Protein AF-A0A7V9D8K8-F1 (afdb_monomer_lite)

Secondary structure (DSSP, 8-state):
-EEEEE---HHHHHHHHHHHHHTTPEEEE--GGGHHHHHHHH--SEEEEETTTS-HHHHHHHTT--SSEEEEEE-TT-HHHHHHHHHTT-EEEEHHHHHHHHHHHHHHHHHHHHHHHHHHHHHTTS------------------PPP--------S---------------------------------------------

Radius of gyration: 33.09 Å; chains: 1; bounding box: 90×86×76 Å

Structure (mmCIF, N/CA/C/O backbone):
data_AF-A0A7V9D8K8-F1
#
_entry.id   AF-A0A7V9D8K8-F1
#
loop_
_atom_site.group_PDB
_atom_site.id
_atom_site.type_symbol
_atom_site.label_atom_id
_atom_site.label_alt_id
_atom_site.label_comp_id
_atom_site.label_asym_id
_atom_site.label_entity_id
_atom_site.label_seq_id
_atom_site.pdbx_PDB_ins_code
_atom_site.Cartn_x
_atom_site.Cartn_y
_atom_site.Cartn_z
_atom_site.occupancy
_atom_site.B_iso_or_equiv
_atom_site.auth_seq_id
_atom_site.auth_comp_id
_atom_site.auth_asym_id
_atom_site.auth_atom_id
_atom_site.pdbx_PDB_model_num
ATOM 1 N N . MET A 1 1 ? -10.078 2.329 12.334 1.00 91.19 1 MET A N 1
ATOM 2 C CA . MET A 1 1 ? -9.534 1.279 11.453 1.00 91.19 1 MET A CA 1
ATOM 3 C C . MET A 1 1 ? -8.013 1.313 11.461 1.00 91.19 1 MET A C 1
ATOM 5 O O . MET A 1 1 ? -7.455 2.384 11.705 1.00 91.19 1 MET A O 1
ATOM 9 N N . LYS A 1 2 ? -7.336 0.182 11.235 1.00 93.69 2 LYS A N 1
ATOM 10 C CA . LYS A 1 2 ? -5.858 0.104 11.254 1.00 93.69 2 LYS A CA 1
ATOM 11 C C . LYS A 1 2 ? -5.273 -0.328 9.912 1.00 93.69 2 LYS A C 1
ATOM 13 O O . LYS A 1 2 ? -5.672 -1.346 9.348 1.00 93.69 2 LYS A O 1
ATOM 18 N N . LEU A 1 3 ? -4.266 0.417 9.464 1.00 94.31 3 LEU A N 1
ATOM 19 C CA . LEU A 1 3 ? -3.450 0.136 8.287 1.00 94.31 3 LEU A CA 1
ATOM 20 C C . LEU A 1 3 ? -2.036 -0.241 8.730 1.00 94.31 3 LEU A C 1
ATOM 22 O O . LEU A 1 3 ? -1.429 0.486 9.514 1.00 94.31 3 LEU A O 1
ATOM 26 N N . LEU A 1 4 ? -1.486 -1.320 8.180 1.00 93.88 4 LEU A N 1
ATOM 27 C CA . LEU A 1 4 ? -0.070 -1.653 8.313 1.00 93.88 4 LEU A CA 1
ATOM 28 C C . LEU A 1 4 ? 0.660 -1.376 6.996 1.00 93.88 4 LEU A C 1
ATOM 30 O O . LEU A 1 4 ? 0.264 -1.894 5.957 1.00 93.88 4 LEU A O 1
ATOM 34 N N . LEU A 1 5 ? 1.736 -0.594 7.042 1.00 93.94 5 LEU A N 1
ATOM 35 C CA . LEU A 1 5 ? 2.632 -0.354 5.911 1.00 93.94 5 LEU A CA 1
ATOM 36 C C . LEU A 1 5 ? 3.971 -1.060 6.129 1.00 93.94 5 LEU A C 1
ATOM 38 O O . LEU A 1 5 ? 4.617 -0.849 7.157 1.00 93.94 5 LEU A O 1
ATOM 42 N N . ALA A 1 6 ? 4.443 -1.786 5.119 1.00 91.50 6 ALA A N 1
ATOM 43 C CA . ALA A 1 6 ? 5.838 -2.193 5.015 1.00 91.50 6 ALA A CA 1
ATOM 44 C C . ALA A 1 6 ? 6.488 -1.642 3.750 1.00 91.50 6 ALA A C 1
ATOM 46 O O . ALA A 1 6 ? 6.314 -2.169 2.656 1.00 91.50 6 ALA A O 1
ATOM 47 N N . SER A 1 7 ? 7.227 -0.554 3.942 1.00 90.06 7 SER A N 1
ATOM 48 C CA . SER A 1 7 ? 8.081 0.091 2.948 1.00 90.06 7 SER A CA 1
ATOM 49 C C . SER A 1 7 ? 9.128 0.924 3.689 1.00 90.06 7 SER A C 1
ATOM 51 O O . SER A 1 7 ? 8.827 1.499 4.745 1.00 90.06 7 SER A O 1
ATOM 53 N N . ARG A 1 8 ? 10.349 1.021 3.159 1.00 88.19 8 ARG A N 1
ATOM 54 C CA . ARG A 1 8 ? 11.362 1.988 3.621 1.00 88.19 8 ARG A CA 1
ATOM 55 C C . ARG A 1 8 ? 11.277 3.322 2.885 1.00 88.19 8 ARG A C 1
ATOM 57 O O . ARG A 1 8 ? 11.949 4.271 3.289 1.00 88.19 8 ARG A O 1
ATOM 64 N N . ASP A 1 9 ? 10.458 3.419 1.841 1.00 89.75 9 ASP A N 1
ATOM 65 C CA . ASP A 1 9 ? 10.282 4.644 1.073 1.00 89.75 9 ASP A CA 1
ATOM 66 C C . ASP A 1 9 ? 9.562 5.710 1.918 1.00 89.75 9 ASP A C 1
ATOM 68 O O . ASP A 1 9 ? 8.380 5.604 2.263 1.00 89.75 9 ASP A O 1
ATOM 72 N N . LEU A 1 10 ? 10.297 6.771 2.256 1.00 90.56 10 LEU A N 1
ATOM 73 C CA . LEU A 1 10 ? 9.787 7.877 3.063 1.00 90.56 10 LEU A CA 1
ATOM 74 C C . LEU A 1 10 ? 8.682 8.667 2.354 1.00 90.56 10 LEU A C 1
ATOM 76 O O . LEU A 1 10 ? 7.765 9.146 3.021 1.00 90.56 10 LEU A O 1
ATOM 80 N N . ALA A 1 11 ? 8.737 8.792 1.026 1.00 90.44 11 ALA A N 1
ATOM 81 C CA . ALA A 1 11 ? 7.710 9.481 0.254 1.00 90.44 11 ALA A CA 1
ATOM 82 C C . ALA A 1 11 ? 6.426 8.647 0.199 1.00 90.44 11 ALA A C 1
ATOM 84 O O . ALA A 1 11 ? 5.333 9.190 0.376 1.00 90.44 11 ALA A O 1
ATOM 85 N N . ALA A 1 12 ? 6.551 7.328 0.024 1.00 90.19 12 ALA A N 1
ATOM 86 C CA . ALA A 1 12 ? 5.420 6.411 0.113 1.00 90.19 12 ALA A CA 1
ATOM 87 C C . ALA A 1 12 ? 4.785 6.464 1.509 1.00 90.19 12 ALA A C 1
ATOM 89 O O . ALA A 1 12 ? 3.570 6.629 1.625 1.00 90.19 12 ALA A O 1
ATOM 90 N N . LYS A 1 13 ? 5.608 6.419 2.565 1.00 94.06 13 LYS A N 1
ATOM 91 C CA . LYS A 1 13 ? 5.157 6.527 3.956 1.00 94.06 13 LYS A CA 1
ATOM 92 C C . LYS A 1 13 ? 4.426 7.839 4.230 1.00 94.06 13 LYS A C 1
ATOM 94 O O . LYS A 1 13 ? 3.334 7.805 4.785 1.00 94.06 13 LYS A O 1
ATOM 99 N N . ALA A 1 14 ? 4.996 8.979 3.845 1.00 95.00 14 ALA A N 1
ATOM 100 C CA . ALA A 1 14 ? 4.387 10.288 4.081 1.00 95.00 14 ALA A CA 1
ATOM 101 C C . ALA A 1 14 ? 3.054 10.441 3.335 1.00 95.00 14 ALA A C 1
ATOM 103 O O . ALA A 1 14 ? 2.064 10.887 3.910 1.00 95.00 14 ALA A O 1
ATOM 104 N N . ARG A 1 15 ? 3.008 10.019 2.066 1.00 94.31 15 ARG A N 1
ATOM 105 C CA . ARG A 1 15 ? 1.795 10.101 1.247 1.00 94.31 15 ARG A CA 1
ATOM 106 C C . ARG A 1 15 ? 0.689 9.180 1.756 1.00 94.31 15 ARG A C 1
ATOM 108 O O . ARG A 1 15 ? -0.476 9.567 1.748 1.00 94.31 15 ARG A O 1
ATOM 115 N N . LEU A 1 16 ? 1.047 7.973 2.190 1.00 94.56 16 LEU A N 1
ATOM 116 C CA . LEU A 1 16 ? 0.091 7.028 2.753 1.00 94.56 16 LEU A CA 1
ATOM 117 C C . LEU A 1 16 ? -0.406 7.481 4.130 1.00 94.56 16 LEU A C 1
ATOM 119 O O . LEU A 1 16 ? -1.588 7.320 4.405 1.00 94.56 16 LEU A O 1
ATOM 123 N N . ALA A 1 17 ? 0.454 8.097 4.948 1.00 95.00 17 ALA A N 1
ATOM 124 C CA . ALA A 1 17 ? 0.066 8.693 6.225 1.00 95.00 17 ALA A CA 1
ATOM 125 C C . ALA A 1 17 ? -0.996 9.788 6.046 1.00 95.00 17 ALA A C 1
ATOM 127 O O . ALA A 1 17 ? -2.047 9.703 6.672 1.00 95.00 17 ALA A O 1
ATOM 128 N N . ASP A 1 18 ? -0.755 10.761 5.156 1.00 95.38 18 ASP A N 1
ATOM 129 C CA . ASP A 1 18 ? -1.706 11.854 4.878 1.00 95.38 18 ASP A CA 1
ATOM 130 C C . ASP A 1 18 ? -3.048 11.310 4.363 1.00 95.38 18 ASP A C 1
ATOM 132 O O . ASP A 1 18 ? -4.115 11.733 4.805 1.00 95.38 18 ASP A O 1
ATOM 136 N N . ALA A 1 19 ? -3.015 10.325 3.460 1.00 94.56 19 ALA A N 1
ATOM 137 C CA . ALA A 1 19 ? -4.232 9.713 2.935 1.00 94.56 19 ALA A CA 1
ATOM 138 C C . ALA A 1 19 ? -4.992 8.899 3.999 1.00 94.56 19 ALA A C 1
ATOM 140 O O . ALA A 1 19 ? -6.219 8.977 4.065 1.00 94.56 19 ALA A O 1
ATOM 141 N N . ALA A 1 20 ? -4.277 8.147 4.841 1.00 94.75 20 ALA A N 1
ATOM 142 C CA . ALA A 1 20 ? -4.864 7.380 5.933 1.00 94.75 20 ALA A CA 1
ATOM 143 C C . ALA A 1 20 ? -5.512 8.302 6.975 1.00 94.75 20 ALA A C 1
ATOM 145 O O . ALA A 1 20 ? -6.655 8.073 7.360 1.00 94.75 20 ALA A O 1
ATOM 146 N N . GLU A 1 21 ? -4.830 9.377 7.376 1.00 94.69 21 GLU A N 1
ATOM 147 C CA . GLU A 1 21 ? -5.347 10.352 8.341 1.00 94.69 21 GLU A CA 1
ATOM 148 C C . GLU A 1 21 ? -6.655 10.985 7.854 1.00 94.69 21 GLU A C 1
ATOM 150 O O . GLU A 1 21 ? -7.650 10.990 8.580 1.00 94.69 21 GLU A O 1
ATOM 155 N N . ARG A 1 22 ? -6.699 11.424 6.590 1.00 94.25 22 ARG A N 1
ATOM 156 C CA . ARG A 1 22 ? -7.915 11.982 5.970 1.00 94.25 22 ARG A CA 1
ATOM 157 C C . ARG A 1 22 ? -9.077 10.996 5.924 1.00 94.25 22 ARG A C 1
ATOM 159 O O . ARG A 1 22 ? -10.227 11.418 5.978 1.00 94.25 22 ARG A O 1
ATOM 166 N N . ALA A 1 23 ? -8.781 9.704 5.816 1.00 92.75 23 ALA A N 1
ATOM 167 C CA . ALA A 1 23 ? -9.777 8.642 5.819 1.00 92.75 23 ALA A CA 1
ATOM 168 C C . ALA A 1 23 ? -10.152 8.159 7.238 1.00 92.75 23 ALA A C 1
ATOM 170 O O . ALA A 1 23 ? -10.998 7.276 7.369 1.00 92.75 23 ALA A O 1
ATOM 171 N N . GLY A 1 24 ? -9.528 8.683 8.301 1.00 94.38 24 GLY A N 1
ATOM 172 C CA . GLY A 1 24 ? -9.747 8.231 9.683 1.00 94.38 24 GLY A CA 1
ATOM 173 C C . GLY A 1 24 ? -9.057 6.902 10.033 1.00 94.38 24 GLY A C 1
ATOM 174 O O . GLY A 1 24 ? -9.472 6.196 10.957 1.00 94.38 24 GLY A O 1
ATOM 175 N N . TRP A 1 25 ? -8.014 6.531 9.293 1.00 95.06 25 TRP A N 1
ATOM 176 C CA . TRP A 1 25 ? -7.228 5.317 9.502 1.00 95.06 25 TRP A CA 1
ATOM 177 C C . TRP A 1 25 ? -5.981 5.598 10.341 1.00 95.06 25 TRP A C 1
ATOM 179 O O . TRP A 1 25 ? -5.254 6.563 10.115 1.00 95.06 25 TRP A O 1
ATOM 189 N N . THR A 1 26 ? -5.679 4.709 11.288 1.00 95.50 26 THR A N 1
ATOM 190 C CA . THR A 1 26 ? -4.411 4.740 12.024 1.00 95.50 26 THR A CA 1
ATOM 191 C C . THR A 1 26 ? -3.373 3.914 11.279 1.00 95.50 26 THR A C 1
ATOM 193 O O . THR A 1 26 ? -3.540 2.702 11.122 1.00 95.50 26 THR A O 1
ATOM 196 N N . MET A 1 27 ? -2.297 4.558 10.827 1.00 95.19 27 MET A N 1
ATOM 197 C CA . MET A 1 27 ? -1.201 3.879 10.141 1.00 95.19 27 MET A CA 1
ATOM 198 C C . MET A 1 27 ? -0.128 3.413 11.130 1.00 95.19 27 MET A C 1
ATOM 200 O O . MET A 1 27 ? 0.397 4.199 11.917 1.00 95.19 27 MET A O 1
ATOM 204 N N . VAL A 1 28 ? 0.244 2.141 11.030 1.00 94.81 28 VAL A N 1
ATOM 205 C CA . VAL A 1 28 ? 1.388 1.522 11.703 1.00 94.81 28 VAL A CA 1
ATOM 206 C C . VAL A 1 28 ? 2.408 1.123 10.643 1.00 94.81 28 VAL A C 1
ATOM 208 O O . VAL A 1 28 ? 2.041 0.744 9.532 1.00 94.81 28 VAL A O 1
ATOM 211 N N . THR A 1 29 ? 3.699 1.211 10.957 1.00 93.75 29 THR A N 1
ATOM 212 C CA . THR A 1 29 ? 4.763 0.790 10.037 1.00 93.75 29 THR A CA 1
ATOM 213 C C . THR A 1 29 ? 5.515 -0.410 10.579 1.00 93.75 29 THR A C 1
ATOM 215 O O . THR A 1 29 ? 5.922 -0.385 11.737 1.00 93.75 29 THR A O 1
ATOM 218 N N . ALA A 1 30 ? 5.775 -1.396 9.728 1.00 91.75 30 ALA A N 1
ATOM 219 C CA . ALA A 1 30 ? 6.589 -2.565 10.036 1.00 91.75 30 ALA A CA 1
ATOM 220 C C . ALA A 1 30 ? 7.704 -2.753 9.005 1.00 91.75 30 ALA A C 1
ATOM 222 O O . ALA A 1 30 ? 7.695 -2.174 7.917 1.00 91.75 30 ALA A O 1
ATOM 223 N N . ARG A 1 31 ? 8.691 -3.578 9.354 1.00 88.69 31 ARG A N 1
ATOM 224 C CA . ARG A 1 31 ? 9.685 -4.046 8.386 1.00 88.69 31 ARG A CA 1
ATOM 225 C C . ARG A 1 31 ? 9.086 -5.187 7.578 1.00 88.69 31 ARG A C 1
ATOM 227 O O . ARG A 1 31 ? 8.418 -6.049 8.135 1.00 88.69 31 ARG A O 1
ATOM 234 N N . VAL A 1 32 ? 9.420 -5.236 6.294 1.00 83.56 32 VAL A N 1
ATOM 235 C CA . VAL A 1 32 ? 8.984 -6.289 5.366 1.00 83.56 32 VAL A CA 1
ATOM 236 C C . VAL A 1 32 ? 9.265 -7.703 5.912 1.00 83.56 32 VAL A C 1
ATOM 238 O O . VAL A 1 32 ? 8.403 -8.569 5.846 1.00 83.56 32 VAL A O 1
ATOM 241 N N . GLY A 1 33 ? 10.434 -7.932 6.523 1.00 82.50 33 GLY A N 1
ATOM 242 C CA . GLY A 1 33 ? 10.795 -9.235 7.104 1.00 82.50 33 GLY A CA 1
ATOM 243 C C . GLY A 1 33 ? 10.079 -9.605 8.412 1.00 82.50 33 GLY A C 1
ATOM 244 O O . GLY A 1 33 ? 10.200 -10.741 8.850 1.00 82.50 33 GLY A O 1
ATOM 245 N N . ASP A 1 34 ? 9.352 -8.671 9.030 1.00 86.12 34 ASP A N 1
ATOM 246 C CA . ASP A 1 34 ? 8.613 -8.870 10.288 1.00 86.12 34 ASP A CA 1
ATOM 247 C C . ASP A 1 34 ? 7.097 -8.692 10.088 1.00 86.12 34 ASP A C 1
ATOM 249 O O . ASP A 1 34 ? 6.337 -8.425 11.019 1.00 86.12 34 ASP A O 1
ATOM 253 N N . LEU A 1 35 ? 6.631 -8.798 8.837 1.00 84.12 35 LEU A N 1
ATOM 254 C CA . LEU A 1 35 ? 5.242 -8.490 8.518 1.00 84.12 35 LEU A CA 1
ATOM 255 C C . LEU A 1 35 ? 4.265 -9.397 9.264 1.00 84.12 35 LEU A C 1
ATOM 257 O O . LEU A 1 35 ? 3.276 -8.919 9.807 1.00 84.12 35 LEU A O 1
ATOM 261 N N . SER A 1 36 ? 4.552 -10.698 9.326 1.00 83.06 36 SER A N 1
ATOM 262 C CA . SER A 1 36 ? 3.679 -11.678 9.978 1.00 83.06 36 SER A CA 1
ATOM 263 C C . SER A 1 36 ? 3.525 -11.415 11.481 1.00 83.06 36 SER A C 1
ATOM 265 O O . SER A 1 36 ? 2.426 -11.568 12.023 1.00 83.06 36 SER A O 1
ATOM 267 N N . GLY A 1 37 ? 4.602 -10.976 12.143 1.00 85.06 37 GLY A N 1
ATOM 268 C CA . GLY A 1 37 ? 4.582 -10.560 13.546 1.00 85.06 37 GLY A CA 1
ATOM 269 C C . GLY A 1 37 ? 3.719 -9.317 13.739 1.00 85.06 37 GLY A C 1
ATOM 270 O O . GLY A 1 37 ? 2.754 -9.345 14.501 1.00 85.06 37 GLY A O 1
ATOM 271 N N . ALA A 1 38 ? 3.980 -8.271 12.954 1.00 88.12 38 ALA A N 1
ATOM 272 C CA . ALA A 1 38 ? 3.248 -7.010 13.028 1.00 88.12 38 ALA A CA 1
ATOM 273 C C . ALA A 1 38 ? 1.752 -7.137 12.677 1.00 88.12 38 ALA A C 1
ATOM 275 O O . ALA A 1 38 ? 0.911 -6.472 13.284 1.00 88.12 38 ALA A O 1
ATOM 276 N N . VAL A 1 39 ? 1.391 -8.002 11.721 1.00 87.44 39 VAL A N 1
ATOM 277 C CA . VAL A 1 39 ? -0.014 -8.304 11.398 1.00 87.44 39 VAL A CA 1
ATOM 278 C C . VAL A 1 39 ? -0.704 -8.964 12.590 1.00 87.44 39 VAL A C 1
ATOM 280 O O . VAL A 1 39 ? -1.819 -8.581 12.939 1.00 87.44 39 VAL A O 1
ATOM 283 N N . SER A 1 40 ? -0.040 -9.917 13.243 1.00 85.62 40 SER A N 1
ATOM 284 C CA . SER A 1 40 ? -0.598 -10.611 14.409 1.00 85.62 40 SER A CA 1
ATOM 285 C C . SER A 1 40 ? -0.741 -9.676 15.613 1.00 85.62 40 SER A C 1
ATOM 287 O O . SER A 1 40 ? -1.777 -9.674 16.273 1.00 85.62 40 SER A O 1
ATOM 289 N N . GLU A 1 41 ? 0.268 -8.842 15.869 1.00 89.12 41 GLU A N 1
ATOM 290 C CA . GLU A 1 41 ? 0.297 -7.906 16.995 1.00 89.12 41 GLU A CA 1
ATOM 291 C C . GLU A 1 41 ? -0.754 -6.800 16.860 1.00 89.12 41 GLU A C 1
ATOM 293 O O . GLU A 1 41 ? -1.493 -6.500 17.799 1.00 89.12 41 GLU A O 1
ATOM 298 N N . HIS A 1 42 ? -0.834 -6.172 15.688 1.00 88.50 42 HIS A N 1
ATOM 299 C CA . HIS A 1 42 ? -1.673 -4.991 15.516 1.00 88.50 42 HIS A CA 1
ATOM 300 C C . HIS A 1 42 ? -3.076 -5.310 15.007 1.00 88.50 42 HIS A C 1
ATOM 302 O O . HIS A 1 42 ? -3.957 -4.454 15.156 1.00 88.50 42 HIS A O 1
ATOM 308 N N . SER A 1 43 ? -3.278 -6.513 14.451 1.00 87.94 43 SER A N 1
ATOM 309 C CA . SER A 1 43 ? -4.514 -6.947 13.791 1.00 87.94 43 SER A CA 1
ATOM 310 C C . SER A 1 43 ? -5.047 -5.876 12.826 1.00 87.94 43 SER A C 1
ATOM 312 O O . SER A 1 43 ? -6.118 -5.313 13.059 1.00 87.94 43 SER A O 1
ATOM 314 N N . PRO A 1 44 ? -4.271 -5.510 11.786 1.00 91.69 44 PRO A N 1
ATOM 315 C CA . PRO A 1 44 ? -4.684 -4.501 10.822 1.00 91.69 44 PRO A CA 1
ATOM 316 C C . PRO A 1 44 ? -5.826 -5.016 9.943 1.00 91.69 44 PRO A C 1
ATOM 318 O O . PRO A 1 44 ? -5.956 -6.212 9.699 1.00 91.69 44 PRO A O 1
ATOM 321 N N . GLU A 1 45 ? -6.630 -4.099 9.417 1.00 91.44 45 GLU A N 1
ATOM 322 C CA . GLU A 1 45 ? -7.711 -4.419 8.475 1.00 91.44 45 GLU A CA 1
ATOM 323 C C . GLU A 1 45 ? -7.232 -4.335 7.022 1.00 91.44 45 GLU A C 1
ATOM 325 O O . GLU A 1 45 ? -7.763 -5.013 6.138 1.00 91.44 45 GLU A O 1
ATOM 330 N N . LEU A 1 46 ? -6.195 -3.526 6.793 1.00 91.00 46 LEU A N 1
ATOM 331 C CA . LEU A 1 46 ? -5.521 -3.350 5.517 1.00 91.00 46 LEU A CA 1
ATOM 332 C C . LEU A 1 46 ? -4.007 -3.431 5.722 1.00 91.00 46 LEU A C 1
ATOM 334 O O . LEU A 1 46 ? -3.456 -2.803 6.627 1.00 91.00 46 LEU A O 1
ATOM 338 N N . VAL A 1 47 ? -3.334 -4.177 4.857 1.00 91.62 47 VAL A N 1
ATOM 339 C CA . VAL A 1 47 ? -1.878 -4.295 4.820 1.00 91.62 47 VAL A CA 1
ATOM 340 C C . VAL A 1 47 ? -1.400 -3.835 3.451 1.00 91.62 47 VAL A C 1
ATOM 342 O O . VAL A 1 47 ? -1.847 -4.351 2.428 1.00 91.62 47 VAL A O 1
ATOM 345 N N . VAL A 1 48 ? -0.498 -2.859 3.435 1.00 92.12 48 VAL A N 1
ATOM 346 C CA . VAL A 1 48 ? 0.134 -2.330 2.227 1.00 92.12 48 VAL A CA 1
ATOM 347 C C . VAL A 1 48 ? 1.612 -2.691 2.247 1.00 92.12 48 VAL A C 1
ATOM 349 O O . VAL A 1 48 ? 2.325 -2.373 3.201 1.00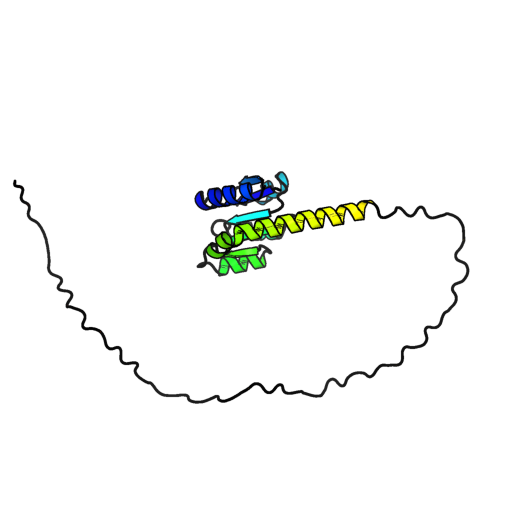 92.12 48 VAL A O 1
ATOM 352 N N . VAL A 1 49 ? 2.075 -3.342 1.185 1.00 90.50 49 VAL A N 1
ATOM 353 C CA . VAL A 1 49 ? 3.455 -3.819 1.060 1.00 90.50 49 VAL A CA 1
ATOM 354 C C . VAL A 1 49 ? 4.094 -3.231 -0.191 1.00 90.50 49 VAL A C 1
ATOM 356 O O . VAL A 1 49 ? 3.502 -3.245 -1.269 1.00 90.50 49 VAL A O 1
ATOM 359 N N . ASP A 1 50 ? 5.310 -2.723 -0.042 1.00 90.88 50 ASP A N 1
ATOM 360 C CA . ASP A 1 50 ? 6.174 -2.389 -1.167 1.00 90.88 50 ASP A CA 1
ATOM 361 C C . ASP A 1 50 ? 6.820 -3.667 -1.695 1.00 90.88 50 ASP A C 1
ATOM 363 O O . ASP A 1 50 ? 7.677 -4.266 -1.041 1.00 90.88 50 ASP A O 1
ATOM 367 N N . LEU A 1 51 ? 6.358 -4.127 -2.852 1.00 86.62 51 LEU A N 1
ATOM 368 C CA . LEU A 1 51 ? 6.825 -5.377 -3.435 1.00 86.62 51 LEU A CA 1
ATOM 369 C C . LEU A 1 51 ? 8.249 -5.259 -3.966 1.00 86.62 51 LEU A C 1
ATOM 371 O O . LEU A 1 51 ? 8.969 -6.250 -3.941 1.00 86.62 51 LEU A O 1
ATOM 375 N N . ASP A 1 52 ? 8.676 -4.063 -4.386 1.00 84.06 52 ASP A N 1
ATOM 376 C CA . ASP A 1 52 ? 10.049 -3.848 -4.855 1.00 84.06 52 ASP A CA 1
ATOM 377 C C . ASP A 1 52 ? 11.060 -4.129 -3.712 1.00 84.06 52 ASP A C 1
ATOM 379 O O . ASP A 1 52 ? 12.214 -4.481 -3.954 1.00 84.06 52 ASP A O 1
ATOM 383 N N . GLU A 1 53 ? 10.615 -4.033 -2.451 1.00 81.06 53 GLU A N 1
ATOM 384 C CA . GLU A 1 53 ? 11.375 -4.447 -1.265 1.00 81.06 53 GLU A CA 1
ATOM 385 C C . GLU A 1 53 ? 11.018 -5.856 -0.764 1.00 81.06 53 GLU A C 1
ATOM 387 O O . GLU A 1 53 ? 11.854 -6.541 -0.161 1.00 81.06 53 GLU A O 1
ATOM 392 N N . ALA A 1 54 ? 9.771 -6.283 -0.965 1.00 73.75 54 ALA A N 1
ATOM 393 C CA . ALA A 1 54 ? 9.277 -7.593 -0.573 1.00 73.75 54 ALA A CA 1
ATOM 394 C C . ALA A 1 54 ? 9.599 -8.638 -1.641 1.00 73.75 54 ALA A C 1
ATOM 396 O O . ALA A 1 54 ? 8.788 -8.963 -2.501 1.00 73.75 54 ALA A O 1
ATOM 397 N N . GLY A 1 55 ? 10.802 -9.203 -1.541 1.00 71.06 55 GLY A N 1
ATOM 398 C CA . GLY A 1 55 ? 11.189 -10.360 -2.346 1.00 71.06 55 GLY A CA 1
ATOM 399 C C . GLY A 1 55 ? 10.261 -11.573 -2.157 1.00 71.06 55 GLY A C 1
ATOM 400 O O . GLY A 1 55 ? 9.468 -11.650 -1.214 1.00 71.06 55 GLY A O 1
ATOM 401 N N . GLU A 1 56 ? 10.420 -12.576 -3.023 1.00 69.69 56 GLU A N 1
ATOM 402 C CA . GLU A 1 56 ? 9.588 -13.794 -3.080 1.00 69.69 56 GLU A CA 1
ATOM 403 C C . GLU A 1 56 ? 9.323 -14.514 -1.739 1.00 69.69 56 GLU A C 1
ATOM 405 O O . GLU A 1 56 ? 8.188 -14.950 -1.526 1.00 69.69 56 GLU A O 1
ATOM 410 N N . PRO A 1 57 ? 10.284 -14.638 -0.796 1.00 71.31 57 PRO A N 1
ATOM 411 C CA . PRO A 1 57 ? 10.037 -15.343 0.465 1.00 71.31 57 PRO A CA 1
ATOM 412 C C . PRO A 1 57 ? 8.948 -14.680 1.317 1.00 71.31 57 PRO A C 1
ATOM 414 O O . PRO A 1 57 ? 8.198 -15.354 2.022 1.00 71.31 57 PRO A O 1
ATOM 417 N N . VAL A 1 58 ? 8.850 -13.351 1.244 1.00 74.06 58 VAL A N 1
ATOM 418 C CA . VAL A 1 58 ? 7.872 -12.567 2.004 1.00 74.06 58 VAL A CA 1
ATOM 419 C C . VAL A 1 58 ? 6.485 -12.751 1.400 1.00 74.06 58 VAL A C 1
ATOM 421 O O . VAL A 1 58 ? 5.520 -12.930 2.135 1.00 74.06 58 VAL A O 1
ATOM 424 N N . LEU A 1 59 ? 6.388 -12.796 0.068 1.00 72.94 59 LEU A N 1
ATOM 425 C CA . LEU A 1 59 ? 5.138 -13.070 -0.641 1.00 72.94 59 LEU A CA 1
ATOM 426 C C . LEU A 1 59 ? 4.544 -14.431 -0.255 1.00 72.94 59 LEU A C 1
ATOM 428 O O . LEU A 1 59 ? 3.353 -14.515 0.041 1.00 72.94 59 LEU A O 1
ATOM 432 N N . GLN A 1 60 ? 5.365 -15.482 -0.168 1.00 71.75 60 GLN A N 1
ATOM 433 C CA . GLN A 1 60 ? 4.892 -16.809 0.252 1.00 71.75 60 GLN A CA 1
ATOM 434 C C . GLN A 1 60 ? 4.405 -16.833 1.708 1.00 71.75 60 GLN A C 1
ATOM 436 O O . GLN A 1 60 ? 3.373 -17.436 2.009 1.00 71.75 60 GLN A O 1
ATOM 441 N N . ALA A 1 61 ? 5.114 -16.150 2.613 1.00 69.25 61 ALA A N 1
ATOM 442 C CA . ALA A 1 61 ? 4.699 -16.032 4.010 1.00 69.25 61 ALA A CA 1
ATOM 443 C C . ALA A 1 61 ? 3.374 -15.260 4.159 1.00 69.25 61 ALA A C 1
ATOM 445 O O . ALA A 1 61 ? 2.594 -15.537 5.072 1.00 69.25 61 ALA A O 1
ATOM 446 N N . LEU A 1 62 ? 3.105 -14.321 3.246 1.00 67.94 62 LEU A N 1
ATOM 447 C CA . LEU A 1 62 ? 1.908 -13.487 3.254 1.00 67.94 62 LEU A CA 1
ATOM 448 C C . LEU A 1 62 ? 0.648 -14.205 2.795 1.00 67.94 62 LEU A C 1
ATOM 450 O O . LEU A 1 62 ? -0.393 -14.036 3.425 1.00 67.94 62 LEU A O 1
ATOM 454 N N . GLY A 1 63 ? 0.737 -15.056 1.771 1.00 63.81 63 GLY A N 1
ATOM 455 C CA . GLY A 1 63 ? -0.419 -15.801 1.254 1.00 63.81 63 GLY A CA 1
ATOM 456 C C . GLY A 1 63 ? -1.111 -16.705 2.280 1.00 63.81 63 GLY A C 1
ATOM 457 O O . GLY A 1 63 ? -2.253 -17.113 2.086 1.00 63.81 63 GLY A O 1
ATOM 458 N N . SER A 1 64 ? -0.450 -16.978 3.407 1.00 61.88 64 SER A N 1
ATOM 459 C CA . SER A 1 64 ? -0.984 -17.793 4.500 1.00 61.88 64 SER A CA 1
ATOM 460 C C . SER A 1 64 ? -1.746 -16.992 5.571 1.00 61.88 64 SER A C 1
ATOM 462 O O . SER A 1 64 ? -2.288 -17.600 6.492 1.00 61.88 64 SER A O 1
ATOM 464 N N . ALA A 1 65 ? -1.790 -15.652 5.498 1.00 58.00 65 ALA A N 1
ATOM 465 C CA . ALA A 1 65 ? -2.399 -14.785 6.515 1.00 58.00 65 ALA A CA 1
ATOM 466 C C . ALA A 1 65 ? -3.827 -14.334 6.112 1.00 58.00 65 ALA A C 1
ATOM 468 O O . ALA A 1 65 ? -3.975 -13.357 5.382 1.00 58.00 65 ALA A O 1
ATOM 469 N N . PRO A 1 66 ? -4.917 -14.964 6.601 1.00 58.31 66 PRO A N 1
ATOM 470 C CA . PRO A 1 66 ? -6.246 -14.817 5.995 1.00 58.31 66 PRO A CA 1
ATOM 471 C C . PRO A 1 66 ? -7.145 -13.741 6.637 1.00 58.31 66 PRO A C 1
ATOM 473 O O . PRO A 1 66 ? -8.353 -13.742 6.409 1.00 58.31 66 PRO A O 1
ATOM 476 N N . ARG A 1 67 ? -6.624 -12.843 7.487 1.00 67.94 67 ARG A N 1
ATOM 477 C CA . ARG A 1 67 ? -7.481 -11.915 8.263 1.00 67.94 67 ARG A CA 1
ATOM 478 C C . ARG A 1 67 ? -7.572 -10.484 7.734 1.00 67.94 67 ARG A C 1
ATOM 480 O O . ARG A 1 67 ? -8.591 -9.844 7.977 1.00 67.94 67 ARG A O 1
ATOM 487 N N . ALA A 1 68 ? -6.560 -10.000 7.021 1.00 79.31 68 ALA A N 1
ATOM 488 C CA . ALA A 1 68 ? -6.486 -8.621 6.543 1.00 79.31 68 ALA A CA 1
ATOM 489 C C . ALA A 1 68 ? -6.417 -8.586 5.015 1.00 79.31 68 ALA A C 1
ATOM 491 O O . ALA A 1 68 ? -5.811 -9.466 4.403 1.00 79.31 68 ALA A O 1
ATOM 492 N N . ARG A 1 69 ? -6.994 -7.556 4.387 1.00 88.38 69 ARG A N 1
ATOM 493 C CA . ARG A 1 69 ? -6.812 -7.350 2.945 1.00 88.38 69 ARG A CA 1
ATOM 494 C C . ARG A 1 69 ? -5.363 -6.940 2.685 1.00 88.38 69 ARG A C 1
ATOM 496 O O . ARG A 1 69 ? -4.876 -6.006 3.317 1.00 88.38 69 ARG A O 1
ATOM 503 N N . MET A 1 70 ? -4.688 -7.611 1.756 1.00 88.44 70 MET A N 1
ATOM 504 C CA . MET A 1 70 ? -3.289 -7.340 1.409 1.00 88.44 70 MET A CA 1
ATOM 505 C C . MET A 1 70 ? -3.182 -6.723 0.019 1.00 88.44 70 MET A C 1
ATOM 507 O O . MET A 1 70 ? -3.638 -7.313 -0.959 1.00 88.44 70 MET A O 1
ATOM 511 N N . ILE A 1 71 ? -2.546 -5.555 -0.062 1.00 90.75 71 ILE A N 1
ATOM 512 C CA . ILE A 1 71 ? -2.283 -4.836 -1.309 1.00 90.75 71 ILE A CA 1
ATOM 513 C C . ILE A 1 71 ? -0.776 -4.630 -1.443 1.00 90.75 71 ILE A C 1
ATOM 515 O O . ILE A 1 71 ? -0.146 -3.983 -0.609 1.00 90.75 71 ILE A O 1
ATOM 519 N N . GLY A 1 72 ? -0.200 -5.171 -2.508 1.00 90.62 72 GLY A N 1
ATOM 520 C CA . GLY A 1 72 ? 1.195 -4.963 -2.868 1.00 90.62 72 GLY A CA 1
ATOM 521 C C . GLY A 1 72 ? 1.307 -3.934 -3.985 1.00 90.62 72 GLY A C 1
ATOM 522 O O . GLY A 1 72 ? 0.613 -4.063 -4.994 1.00 90.62 72 GLY A O 1
ATOM 523 N N . PHE A 1 73 ? 2.176 -2.931 -3.855 1.00 90.94 73 PHE A N 1
ATOM 524 C CA . PHE A 1 73 ? 2.511 -2.056 -4.980 1.00 90.94 73 PHE A CA 1
ATOM 525 C C . PHE A 1 73 ? 3.920 -2.329 -5.502 1.00 90.94 73 PHE A C 1
ATOM 527 O O . PHE A 1 73 ? 4.822 -2.607 -4.723 1.00 90.94 73 PHE A O 1
ATOM 534 N N . PHE A 1 74 ? 4.099 -2.257 -6.821 1.00 87.94 74 PHE A N 1
ATOM 535 C CA . PHE A 1 74 ? 5.374 -2.546 -7.489 1.00 87.94 74 PHE A CA 1
ATOM 536 C C . PHE A 1 74 ? 5.635 -1.588 -8.652 1.00 87.94 74 PHE A C 1
ATOM 538 O O . PHE A 1 74 ? 4.710 -0.972 -9.207 1.00 87.94 74 PHE A O 1
ATOM 545 N N . SER A 1 75 ? 6.894 -1.465 -9.050 1.00 83.56 75 SER A N 1
ATOM 546 C CA . SER A 1 75 ? 7.293 -0.682 -10.215 1.00 83.56 75 SER A CA 1
ATOM 547 C C . SER A 1 75 ? 6.814 -1.339 -11.519 1.00 83.56 75 SER A C 1
ATOM 549 O O . SER A 1 75 ? 6.904 -2.546 -11.693 1.00 83.56 75 SER A O 1
ATOM 551 N N . HIS A 1 76 ? 6.302 -0.561 -12.486 1.00 69.00 76 HIS A N 1
ATOM 552 C CA . HIS A 1 76 ? 5.655 -1.111 -13.702 1.00 69.00 76 HIS A CA 1
ATOM 553 C C . HIS A 1 76 ? 6.571 -2.003 -14.566 1.00 69.00 76 HIS A C 1
ATOM 555 O O . HIS A 1 76 ? 6.087 -2.796 -15.376 1.00 69.00 76 HIS A O 1
ATOM 561 N N . VAL A 1 77 ? 7.881 -1.861 -14.381 1.00 68.88 77 VAL A N 1
ATOM 562 C CA . VAL A 1 77 ? 8.923 -2.633 -15.058 1.00 68.88 77 VAL A CA 1
ATOM 563 C C . VAL A 1 77 ? 9.019 -4.078 -14.564 1.00 68.88 77 VAL A C 1
ATOM 565 O O . VAL A 1 77 ? 9.517 -4.918 -15.304 1.00 68.88 77 VAL A O 1
ATOM 568 N N . ASP A 1 78 ? 8.490 -4.391 -13.377 1.00 78.00 78 ASP A N 1
ATOM 569 C CA . ASP A 1 78 ? 8.611 -5.715 -12.763 1.00 78.00 78 ASP A CA 1
ATOM 570 C C . ASP A 1 78 ? 7.281 -6.484 -12.775 1.00 78.00 78 ASP A C 1
ATOM 572 O O . ASP A 1 78 ? 6.607 -6.694 -11.765 1.00 78.00 78 ASP A O 1
ATOM 576 N N . ARG A 1 79 ? 6.836 -6.864 -13.978 1.00 78.94 79 ARG A N 1
ATOM 577 C CA . ARG A 1 79 ? 5.581 -7.619 -14.140 1.00 78.94 79 ARG A CA 1
ATOM 578 C C . ARG A 1 79 ? 5.651 -9.010 -13.513 1.00 78.94 79 ARG A C 1
ATOM 580 O O . ARG A 1 79 ? 4.651 -9.443 -12.949 1.00 78.94 79 ARG A O 1
ATOM 587 N N . ALA A 1 80 ? 6.818 -9.653 -13.562 1.00 82.38 80 ALA A N 1
ATOM 588 C CA . ALA A 1 80 ? 7.033 -10.977 -12.987 1.00 82.38 80 ALA A CA 1
ATOM 589 C C . ALA A 1 80 ? 6.797 -10.973 -11.469 1.00 82.38 80 ALA A C 1
ATOM 591 O O . ALA A 1 80 ? 6.081 -11.834 -10.961 1.00 82.38 80 ALA A O 1
ATOM 592 N N . LEU A 1 81 ? 7.300 -9.955 -10.764 1.00 82.81 81 LEU A N 1
ATOM 593 C CA . LEU A 1 81 ? 7.025 -9.747 -9.344 1.00 82.81 81 LEU A CA 1
ATOM 594 C C . LEU A 1 81 ? 5.530 -9.545 -9.066 1.00 82.81 81 LEU A C 1
ATOM 596 O O . LEU A 1 81 ? 4.981 -10.112 -8.120 1.00 82.81 81 LEU A O 1
ATOM 600 N N . GLY A 1 82 ? 4.848 -8.774 -9.917 1.00 82.69 82 GLY A N 1
ATOM 601 C CA . GLY A 1 82 ? 3.401 -8.591 -9.831 1.00 82.69 82 GLY A CA 1
ATOM 602 C C . GLY A 1 82 ? 2.617 -9.899 -9.989 1.00 82.69 82 GLY A C 1
ATOM 603 O O . GLY A 1 82 ? 1.648 -10.122 -9.264 1.00 82.69 82 GLY A O 1
ATOM 604 N N . ASP A 1 83 ? 3.028 -10.771 -10.908 1.00 84.44 83 ASP A N 1
ATOM 605 C CA . ASP A 1 83 ? 2.393 -12.074 -11.126 1.00 84.44 83 ASP A CA 1
ATOM 606 C C . ASP A 1 83 ? 2.684 -13.054 -9.982 1.00 84.44 83 ASP A C 1
ATOM 608 O O . ASP A 1 83 ? 1.762 -13.714 -9.498 1.00 84.44 83 ASP A O 1
ATOM 612 N N . ALA A 1 84 ? 3.916 -13.076 -9.465 1.00 83.19 84 ALA A N 1
ATOM 613 C CA . ALA A 1 84 ? 4.282 -13.861 -8.286 1.00 83.19 84 ALA A CA 1
ATOM 614 C C . ALA A 1 84 ? 3.475 -13.444 -7.044 1.00 83.19 84 ALA A C 1
ATOM 616 O O . ALA A 1 84 ? 2.964 -14.292 -6.310 1.00 83.19 84 ALA A O 1
ATOM 617 N N . ALA A 1 85 ? 3.289 -12.138 -6.834 1.00 84.00 85 ALA A N 1
ATOM 618 C CA . ALA A 1 85 ? 2.486 -11.620 -5.732 1.00 84.00 85 ALA A CA 1
ATOM 619 C C . ALA A 1 85 ? 1.007 -12.028 -5.847 1.00 84.00 85 ALA A C 1
ATOM 621 O O . ALA A 1 85 ? 0.406 -12.441 -4.854 1.00 84.00 85 ALA A O 1
ATOM 622 N N . ARG A 1 86 ? 0.429 -11.993 -7.057 1.00 86.06 86 ARG A N 1
ATOM 623 C CA . ARG A 1 86 ? -0.948 -12.468 -7.287 1.00 86.06 86 ARG A CA 1
ATOM 624 C C . ARG A 1 86 ? -1.090 -13.966 -7.070 1.00 86.06 86 ARG A C 1
ATOM 626 O O . ARG A 1 86 ? -2.079 -14.387 -6.477 1.00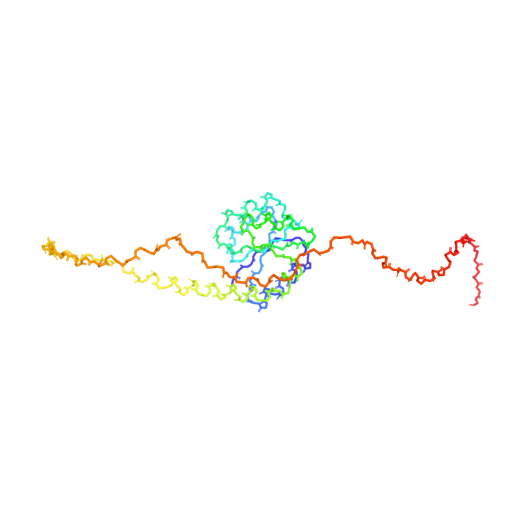 86.06 86 ARG A O 1
ATOM 633 N N . ALA A 1 87 ? -0.112 -14.760 -7.504 1.00 82.69 87 ALA A N 1
ATOM 634 C CA . ALA A 1 87 ? -0.092 -16.199 -7.248 1.00 82.69 87 ALA A CA 1
ATOM 635 C C . ALA A 1 87 ? -0.056 -16.513 -5.741 1.00 82.69 87 ALA A C 1
ATOM 637 O O . ALA A 1 87 ? -0.628 -17.507 -5.303 1.00 82.69 87 ALA A O 1
ATOM 638 N N . ALA A 1 88 ? 0.548 -15.630 -4.942 1.00 79.88 88 ALA A N 1
ATOM 639 C CA . ALA A 1 88 ? 0.542 -15.701 -3.486 1.00 79.88 88 ALA A CA 1
ATOM 640 C C . ALA A 1 88 ? -0.730 -15.122 -2.826 1.00 79.88 88 ALA A C 1
ATOM 642 O O . ALA A 1 88 ? -0.797 -15.053 -1.603 1.00 79.88 88 ALA A O 1
ATOM 643 N N . GLY A 1 89 ? -1.739 -14.690 -3.592 1.00 81.12 89 GLY A N 1
ATOM 644 C CA . GLY A 1 89 ? -2.989 -14.133 -3.059 1.00 81.12 89 GLY A CA 1
ATOM 645 C C . GLY A 1 89 ? -2.915 -12.662 -2.632 1.00 81.12 89 GLY A C 1
ATOM 646 O O . GLY A 1 89 ? -3.845 -12.162 -2.000 1.00 81.12 89 GLY A O 1
ATOM 647 N N . VAL A 1 90 ? -1.837 -11.951 -2.978 1.00 86.75 90 VAL A N 1
ATOM 648 C CA . VAL A 1 90 ? -1.688 -10.511 -2.723 1.00 86.75 90 VAL A CA 1
ATOM 649 C C . VAL A 1 90 ? -2.248 -9.711 -3.902 1.00 86.75 90 VAL A C 1
ATOM 651 O O . VAL A 1 90 ? -1.943 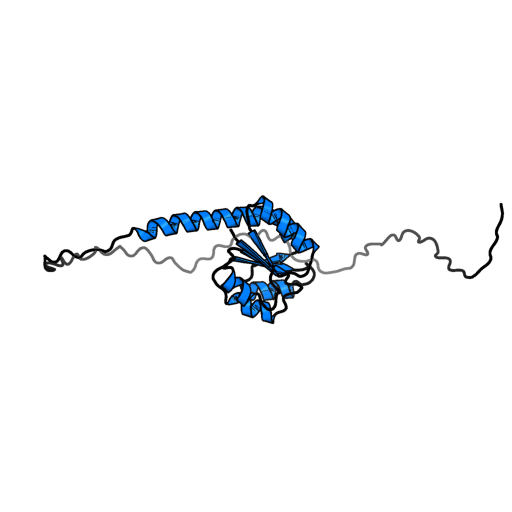-9.981 -5.066 1.00 86.75 90 VAL A O 1
ATOM 654 N N . GLU A 1 91 ? -3.042 -8.676 -3.620 1.00 89.94 91 GLU A N 1
ATOM 655 C CA . GLU A 1 91 ? -3.541 -7.764 -4.651 1.00 89.94 91 GLU A CA 1
ATOM 656 C C . GLU A 1 91 ? -2.388 -6.887 -5.172 1.00 89.94 91 GLU A C 1
ATOM 658 O O . GLU A 1 91 ? -2.041 -5.873 -4.568 1.00 89.94 91 GLU A O 1
ATOM 663 N N . ALA A 1 92 ? -1.761 -7.284 -6.285 1.00 90.38 92 ALA A N 1
ATOM 664 C CA . ALA A 1 92 ? -0.615 -6.573 -6.853 1.00 90.38 92 ALA A CA 1
ATOM 665 C C . ALA A 1 92 ? -1.032 -5.451 -7.823 1.00 90.38 92 ALA A C 1
ATOM 667 O O . ALA A 1 92 ? -1.588 -5.707 -8.903 1.00 90.38 92 ALA A O 1
ATOM 668 N N . VAL A 1 93 ? -0.685 -4.205 -7.485 1.00 91.19 93 VAL A N 1
ATOM 669 C CA . VAL A 1 93 ? -1.065 -2.983 -8.209 1.00 91.19 93 VAL A CA 1
ATOM 670 C C . VAL A 1 93 ? 0.178 -2.199 -8.660 1.00 91.19 93 VAL A C 1
ATOM 672 O O . VAL A 1 93 ? 1.056 -1.917 -7.850 1.00 91.19 93 VAL A O 1
ATOM 675 N N . PRO A 1 94 ? 0.273 -1.748 -9.926 1.00 91.56 94 PRO A N 1
ATOM 676 C CA . PRO A 1 94 ? 1.367 -0.873 -10.340 1.00 91.56 94 PRO A CA 1
ATOM 677 C C . PRO A 1 94 ? 1.388 0.425 -9.525 1.00 91.56 94 PRO A C 1
ATOM 679 O O . PRO A 1 94 ? 0.347 1.065 -9.351 1.00 91.56 94 PRO A O 1
ATOM 682 N N . ARG A 1 95 ? 2.573 0.870 -9.103 1.00 90.12 95 ARG A N 1
ATOM 683 C CA . ARG A 1 95 ? 2.783 2.036 -8.227 1.00 90.12 95 ARG A CA 1
ATOM 684 C C . ARG A 1 95 ? 2.003 3.280 -8.672 1.00 90.12 95 ARG A C 1
ATOM 686 O O . ARG A 1 95 ? 1.301 3.900 -7.879 1.00 90.12 95 ARG A O 1
ATOM 693 N N . GLY A 1 96 ? 2.044 3.622 -9.961 1.00 89.75 96 GLY A N 1
ATOM 694 C CA . GLY A 1 96 ? 1.315 4.779 -10.502 1.00 89.75 96 GLY A CA 1
ATOM 695 C C . GLY A 1 96 ? -0.215 4.643 -10.476 1.00 89.75 96 GLY A C 1
ATOM 696 O O . GLY A 1 96 ? -0.919 5.652 -10.430 1.00 89.75 96 GLY A O 1
ATOM 697 N N . ARG A 1 97 ? -0.756 3.419 -10.517 1.00 91.06 97 ARG A N 1
ATOM 698 C CA . ARG A 1 97 ? -2.193 3.164 -10.332 1.00 91.06 97 ARG A CA 1
ATOM 699 C C . ARG A 1 97 ? -2.550 3.227 -8.851 1.00 91.06 97 ARG A C 1
ATOM 701 O O . ARG A 1 97 ? -3.486 3.941 -8.517 1.00 91.06 97 ARG A O 1
ATOM 708 N N . PHE A 1 98 ? -1.759 2.579 -7.996 1.00 93.19 98 PHE A N 1
ATOM 709 C CA . PHE A 1 98 ? -1.953 2.560 -6.545 1.00 93.19 98 PHE A CA 1
ATOM 710 C C . PHE A 1 98 ? -2.135 3.972 -5.972 1.00 93.19 98 PHE A C 1
ATOM 712 O O . PHE A 1 98 ? -3.133 4.256 -5.317 1.00 93.19 98 PHE A O 1
ATOM 719 N N . TRP A 1 99 ? -1.238 4.901 -6.317 1.00 92.38 99 TRP A N 1
ATOM 720 C CA . TRP A 1 99 ? -1.318 6.280 -5.829 1.00 92.38 99 TRP A CA 1
ATOM 721 C C . TRP A 1 99 ? -2.518 7.079 -6.342 1.00 92.38 99 TRP A C 1
ATOM 723 O O . TRP A 1 99 ? -2.936 8.027 -5.678 1.00 92.38 99 TRP A O 1
ATOM 733 N N . ARG A 1 100 ? -3.051 6.740 -7.522 1.00 92.25 100 ARG A N 1
ATOM 734 C CA . ARG A 1 100 ? -4.241 7.393 -8.090 1.00 92.25 100 ARG A CA 1
ATOM 735 C C . ARG A 1 100 ? -5.525 6.873 -7.459 1.00 92.25 100 ARG A C 1
ATOM 737 O O . ARG A 1 100 ? -6.454 7.651 -7.295 1.00 92.25 100 ARG A O 1
ATOM 744 N N . THR A 1 101 ? -5.560 5.589 -7.109 1.00 93.06 101 THR A N 1
ATOM 745 C CA . THR A 1 101 ? -6.753 4.927 -6.567 1.00 93.06 101 THR A CA 1
ATOM 746 C C . THR A 1 101 ? -6.802 4.894 -5.041 1.00 93.06 101 THR A C 1
ATOM 748 O O . THR A 1 101 ? -7.729 4.330 -4.469 1.00 93.06 101 THR A O 1
ATOM 751 N N . LEU A 1 102 ? -5.800 5.464 -4.367 1.00 92.19 102 LEU A N 1
ATOM 752 C CA . LEU A 1 102 ? -5.637 5.359 -2.919 1.00 92.19 102 LEU A CA 1
ATOM 753 C C . LEU A 1 102 ? -6.856 5.847 -2.108 1.00 92.19 102 LEU A C 1
ATOM 755 O O . LEU A 1 102 ? -7.256 5.127 -1.196 1.00 92.19 102 LEU A O 1
ATOM 759 N N . PRO A 1 103 ? -7.499 6.989 -2.433 1.00 90.81 103 PRO A N 1
ATOM 760 C CA . PRO A 1 103 ? -8.691 7.420 -1.701 1.00 90.81 103 PRO A CA 1
ATOM 761 C C . PRO A 1 103 ? -9.849 6.424 -1.844 1.00 90.81 103 PRO A C 1
ATOM 763 O O . PRO A 1 103 ? -10.456 6.036 -0.850 1.00 90.81 103 PRO A O 1
ATOM 766 N N . GLN A 1 104 ? -10.086 5.925 -3.063 1.00 92.50 104 GLN A N 1
ATOM 767 C CA . GLN A 1 104 ? -11.151 4.950 -3.325 1.00 92.50 104 GLN A CA 1
ATOM 768 C C . GLN A 1 104 ? -10.881 3.607 -2.636 1.00 92.50 104 GLN A C 1
ATOM 770 O O . GLN A 1 104 ? -11.817 2.923 -2.231 1.00 92.50 104 GLN A O 1
ATOM 775 N N . LEU A 1 105 ? -9.608 3.218 -2.490 1.00 92.06 105 LEU A N 1
ATOM 776 C CA . LEU A 1 105 ? -9.231 2.014 -1.748 1.00 92.06 105 LEU A CA 1
ATOM 777 C C . LEU A 1 105 ? -9.643 2.115 -0.277 1.00 92.06 105 LEU A C 1
ATOM 779 O O . LEU A 1 105 ? -10.200 1.154 0.251 1.00 92.06 105 LEU A O 1
ATOM 783 N N . PHE A 1 106 ? -9.413 3.264 0.365 1.00 92.81 106 PHE A N 1
ATOM 784 C CA . PHE A 1 106 ? -9.840 3.482 1.747 1.00 92.81 106 PHE A CA 1
ATOM 785 C C . PHE A 1 106 ? -11.363 3.499 1.880 1.00 92.81 106 PHE A C 1
ATOM 787 O O . PHE A 1 106 ? -11.892 2.794 2.733 1.00 92.81 106 PHE A O 1
ATOM 794 N N . GLU A 1 107 ? -12.071 4.224 1.011 1.00 91.38 107 GLU A N 1
ATOM 795 C CA . GLU A 1 107 ? -13.542 4.266 1.007 1.00 91.38 107 GLU A CA 1
ATOM 796 C C . GLU A 1 107 ? -14.154 2.867 0.854 1.00 91.38 107 GLU A C 1
ATOM 798 O O . GLU A 1 107 ? -15.005 2.456 1.645 1.00 91.38 107 GLU A O 1
ATOM 803 N N . ALA A 1 108 ? -13.677 2.100 -0.131 1.00 91.06 108 ALA A N 1
ATOM 804 C CA . ALA A 1 108 ? -14.154 0.746 -0.380 1.00 91.06 108 ALA A CA 1
ATOM 805 C C . ALA A 1 108 ? -13.869 -0.194 0.798 1.00 91.06 108 ALA A C 1
ATOM 807 O O . ALA A 1 108 ? -14.667 -1.090 1.076 1.00 91.06 108 ALA A O 1
ATOM 808 N N . GLN A 1 109 ? -12.735 -0.013 1.478 1.00 91.25 109 GLN A N 1
ATOM 809 C CA . GLN A 1 109 ? -12.366 -0.843 2.616 1.00 91.25 109 GLN A CA 1
ATOM 810 C C . GLN A 1 109 ? -13.208 -0.517 3.853 1.00 91.25 109 GLN A C 1
ATOM 812 O O . GLN A 1 109 ? -13.740 -1.442 4.462 1.00 91.25 109 GLN A O 1
ATOM 817 N N . THR A 1 110 ? -13.395 0.764 4.176 1.00 91.94 110 THR A N 1
ATOM 818 C CA . THR A 1 110 ? -14.285 1.211 5.259 1.00 91.94 110 THR A CA 1
ATOM 819 C C . THR A 1 110 ? -15.697 0.655 5.063 1.00 91.94 110 THR A C 1
ATOM 821 O O . THR A 1 110 ? -16.218 -0.033 5.934 1.00 91.94 110 THR A O 1
ATOM 824 N N . ALA A 1 111 ? -16.263 0.805 3.860 1.00 90.00 111 ALA A N 1
ATOM 825 C CA . ALA A 1 111 ? -17.603 0.305 3.552 1.00 90.00 111 ALA A CA 1
ATOM 826 C C . ALA A 1 111 ? -17.733 -1.229 3.619 1.00 90.00 111 ALA A C 1
ATOM 828 O O . ALA A 1 111 ? -18.840 -1.750 3.764 1.00 90.00 111 ALA A O 1
ATOM 829 N N . GLN A 1 112 ? -16.643 -1.983 3.438 1.00 86.38 112 GLN A N 1
ATOM 830 C CA . GLN A 1 112 ? -16.651 -3.436 3.645 1.00 86.38 112 GLN A CA 1
ATOM 831 C C . GLN A 1 112 ? -16.596 -3.807 5.127 1.00 86.38 112 GLN A C 1
ATOM 833 O O . GLN A 1 112 ? -17.249 -4.766 5.535 1.00 86.38 112 GLN A O 1
ATOM 838 N N . ILE A 1 113 ? -15.828 -3.059 5.920 1.00 87.06 113 ILE A N 1
ATOM 839 C CA . ILE A 1 113 ? -15.730 -3.249 7.369 1.00 87.06 113 ILE A CA 1
ATOM 840 C C . ILE A 1 113 ? -17.085 -2.972 8.024 1.00 87.06 113 ILE A C 1
ATOM 842 O O . ILE A 1 113 ? -17.559 -3.817 8.780 1.00 87.06 113 ILE A O 1
ATOM 846 N N . ASP A 1 114 ? -17.738 -1.862 7.668 1.00 88.06 114 ASP A N 1
ATOM 847 C CA . ASP A 1 114 ? -19.052 -1.491 8.209 1.00 88.06 114 ASP A CA 1
ATOM 848 C C . ASP A 1 114 ? -20.102 -2.579 7.929 1.00 88.06 114 ASP A C 1
ATOM 850 O O . ASP A 1 114 ? -20.719 -3.097 8.859 1.00 88.06 114 ASP A O 1
ATOM 854 N N . ARG A 1 115 ? -20.207 -3.039 6.670 1.00 86.44 115 ARG A N 1
ATOM 855 C CA . ARG A 1 115 ? -21.118 -4.133 6.274 1.00 86.44 115 ARG A CA 1
ATOM 856 C C . ARG A 1 115 ? -20.854 -5.438 7.026 1.00 86.44 115 ARG A C 1
ATOM 858 O O . ARG A 1 115 ? -21.786 -6.152 7.386 1.00 86.44 115 ARG A O 1
ATOM 865 N N . LYS A 1 116 ? -19.581 -5.775 7.256 1.00 79.75 116 LYS A N 1
ATOM 866 C CA . LYS A 1 116 ? -19.200 -6.974 8.016 1.00 79.75 116 LYS A CA 1
ATOM 867 C C . LYS A 1 116 ? -19.543 -6.839 9.503 1.00 79.75 116 LYS A C 1
ATOM 869 O O . LYS A 1 116 ? -19.834 -7.846 10.143 1.00 79.75 116 LYS A O 1
ATOM 874 N N . GLY A 1 117 ? -19.497 -5.624 10.048 1.00 73.56 117 GLY A N 1
ATOM 875 C CA . GLY A 1 117 ? -19.937 -5.330 11.410 1.00 73.56 117 GLY A CA 1
ATOM 876 C C . GLY A 1 117 ? -21.441 -5.545 11.596 1.00 73.56 117 GLY A C 1
ATOM 877 O O . GLY A 1 117 ? -21.846 -6.162 12.577 1.00 73.56 117 GLY A O 1
ATOM 878 N N 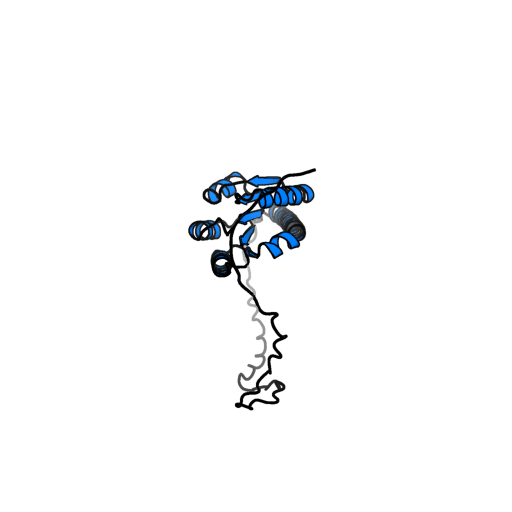. GLU A 1 118 ? -22.253 -5.111 10.630 1.00 66.06 118 GLU A N 1
ATOM 879 C CA . GLU A 1 118 ? -23.716 -5.265 10.650 1.00 66.06 118 GLU A CA 1
ATOM 880 C C . GLU A 1 118 ? -24.156 -6.740 10.584 1.00 66.06 118 GLU A C 1
ATOM 882 O O . GLU A 1 118 ? -24.943 -7.188 11.419 1.00 66.06 118 GLU A O 1
ATOM 887 N N . ASP A 1 119 ? -23.582 -7.527 9.666 1.00 63.56 119 ASP A N 1
ATOM 888 C CA . ASP A 1 119 ? -23.887 -8.962 9.507 1.00 63.56 119 ASP A CA 1
ATOM 889 C C . ASP A 1 119 ? -23.525 -9.789 10.759 1.00 63.56 119 ASP A C 1
ATOM 891 O O . ASP A 1 119 ? -24.224 -10.729 11.143 1.00 63.56 119 ASP A O 1
ATOM 895 N N . MET A 1 120 ? -22.454 -9.403 11.464 1.00 59.88 120 MET A N 1
ATOM 896 C CA . MET A 1 120 ? -22.017 -10.101 12.676 1.00 59.88 120 MET A CA 1
ATOM 897 C C . MET A 1 120 ? -22.952 -9.852 13.869 1.00 59.88 120 MET A C 1
ATOM 899 O O . MET A 1 120 ? -23.123 -10.744 14.698 1.00 59.88 120 MET A O 1
ATOM 903 N N . THR A 1 121 ? -23.612 -8.689 13.932 1.00 57.50 121 THR A N 1
ATOM 904 C CA . THR A 1 121 ? -24.573 -8.383 15.009 1.00 57.50 121 THR A CA 1
ATOM 905 C C . THR A 1 121 ? -25.909 -9.119 14.891 1.00 57.50 121 THR A C 1
ATOM 907 O O . THR A 1 121 ? -26.580 -9.309 15.907 1.00 57.50 121 THR A O 1
ATOM 910 N N . ASP A 1 122 ? -26.284 -9.583 13.696 1.00 55.03 122 ASP A N 1
ATOM 911 C CA . ASP A 1 122 ? -27.506 -10.378 13.494 1.00 55.03 122 ASP A CA 1
ATOM 912 C C . ASP A 1 122 ? -27.278 -11.861 13.858 1.00 55.03 122 ASP A C 1
ATOM 914 O O . ASP A 1 122 ? -28.140 -12.545 14.420 1.00 55.03 122 ASP A O 1
ATOM 918 N N . LYS A 1 123 ? -26.046 -12.350 13.662 1.00 54.72 123 LYS A N 1
ATOM 919 C CA . LYS A 1 123 ? -25.675 -13.741 13.952 1.00 54.72 123 LYS A CA 1
ATOM 920 C C . LYS A 1 123 ? -25.559 -14.066 15.446 1.00 54.72 123 LYS A C 1
ATOM 922 O O . LYS A 1 123 ? -25.734 -15.224 15.819 1.00 54.72 123 LYS A O 1
ATOM 927 N N . GLU A 1 124 ? -25.350 -13.074 16.314 1.00 50.34 124 GLU A N 1
ATOM 928 C CA . GLU A 1 124 ? -25.311 -13.269 17.776 1.00 50.34 124 GLU A CA 1
ATOM 929 C C . GLU A 1 124 ? -26.701 -13.333 18.449 1.00 50.34 124 GLU A C 1
ATOM 931 O O . GLU A 1 124 ? -26.785 -13.462 19.670 1.00 50.34 124 GLU A O 1
ATOM 936 N N . ARG A 1 125 ? -27.810 -13.296 17.688 1.00 50.66 125 ARG A N 1
ATOM 937 C CA . ARG A 1 125 ? -29.176 -13.482 18.232 1.00 50.66 125 ARG A CA 1
ATOM 938 C C . ARG A 1 125 ? -29.945 -14.688 17.699 1.00 50.66 125 ARG A C 1
ATOM 940 O O . ARG A 1 125 ? -31.074 -14.914 18.135 1.00 50.66 125 ARG A O 1
ATOM 947 N N . SER A 1 126 ? -29.363 -15.503 16.823 1.00 45.22 126 SER A N 1
ATOM 948 C CA . SER A 1 126 ? -30.056 -16.690 16.310 1.00 45.22 126 SER A CA 1
ATOM 949 C C . SER A 1 126 ? -29.911 -17.897 17.246 1.00 45.22 126 SER A C 1
ATOM 951 O O . SER A 1 126 ? -29.047 -18.746 17.069 1.00 45.22 126 SER A O 1
ATOM 953 N N . ALA A 1 127 ? -30.801 -17.889 18.243 1.00 43.81 127 ALA A N 1
ATOM 954 C CA . ALA A 1 127 ? -31.524 -19.001 18.864 1.00 43.81 127 ALA A CA 1
ATOM 955 C C . ALA A 1 127 ? -30.745 -20.269 19.268 1.00 43.81 127 ALA A C 1
ATOM 957 O O . ALA A 1 127 ? -30.475 -21.145 18.453 1.00 43.81 127 ALA A O 1
ATOM 958 N N . ASP A 1 128 ? -30.554 -20.418 20.581 1.00 54.84 128 ASP A N 1
ATOM 959 C CA . ASP A 1 128 ? -30.575 -21.709 21.272 1.00 54.84 128 ASP A CA 1
ATOM 960 C C . ASP A 1 128 ? -32.009 -22.267 21.162 1.00 54.84 128 ASP A C 1
ATOM 962 O O . ASP A 1 128 ? -32.930 -21.670 21.735 1.00 54.84 128 ASP A O 1
ATOM 966 N N . PRO A 1 129 ? -32.285 -23.333 20.387 1.00 50.72 129 PRO A N 1
ATOM 967 C CA . PRO A 1 129 ? -33.579 -23.969 20.474 1.00 50.72 129 PRO A CA 1
ATOM 968 C C . PRO A 1 129 ? -33.543 -24.853 21.719 1.00 50.72 129 PRO A C 1
ATOM 970 O O . PRO A 1 129 ? -33.093 -25.997 21.665 1.00 50.72 129 PRO A O 1
ATOM 973 N N . GLN A 1 130 ? -34.045 -24.326 22.839 1.00 49.28 130 GLN A N 1
ATOM 974 C CA . GLN A 1 130 ? -34.524 -25.167 23.931 1.00 49.28 130 GLN A CA 1
ATOM 975 C C . GLN A 1 130 ? -35.559 -26.117 23.325 1.00 49.28 130 GLN A C 1
ATOM 977 O O . GLN A 1 130 ? -36.675 -25.707 23.003 1.00 49.28 130 GLN A O 1
ATOM 982 N N . GLN A 1 131 ? -35.160 -27.365 23.089 1.00 51.03 131 GLN A N 1
ATOM 983 C CA . GLN A 1 131 ? -36.067 -28.405 22.631 1.00 51.03 131 GLN A CA 1
ATOM 984 C C . GLN A 1 131 ? -37.193 -28.508 23.669 1.00 51.03 131 GLN A C 1
ATOM 986 O O . GLN A 1 131 ? -36.891 -28.733 24.843 1.00 51.03 131 GLN A O 1
ATOM 991 N N . PRO A 1 132 ? -38.473 -28.329 23.304 1.00 46.75 132 PRO A N 1
ATOM 992 C CA . PRO A 1 132 ? -39.535 -28.757 24.189 1.00 46.75 132 PRO A CA 1
ATOM 993 C C . PRO A 1 132 ? -39.456 -30.283 24.267 1.00 46.75 132 PRO A C 1
ATOM 995 O O . PRO A 1 132 ? -39.698 -30.995 23.292 1.00 46.75 132 PRO A O 1
ATOM 998 N N . GLU A 1 133 ? -39.054 -30.778 25.432 1.00 51.34 133 GLU A N 1
ATOM 999 C CA . GLU A 1 133 ? -39.282 -32.158 25.821 1.00 51.34 133 GLU A CA 1
ATOM 1000 C C . GLU A 1 133 ? -40.788 -32.326 25.978 1.00 51.34 133 GLU A C 1
ATOM 1002 O O . GLU A 1 133 ? -41.327 -31.953 27.008 1.00 51.34 133 GLU A O 1
ATOM 1007 N N . GLU A 1 134 ? -41.468 -32.765 24.919 1.00 52.06 134 GLU A N 1
ATOM 1008 C CA . GLU A 1 134 ? -42.730 -33.515 24.957 1.00 52.06 134 GLU A CA 1
ATOM 1009 C C . GLU A 1 134 ? -43.279 -33.685 23.534 1.00 52.06 134 GLU A C 1
ATOM 1011 O O . GLU A 1 134 ? -43.579 -32.714 22.841 1.00 52.06 134 GLU A O 1
ATOM 1016 N N . GLY A 1 135 ? -43.452 -34.940 23.112 1.00 45.44 135 GLY A N 1
ATOM 1017 C CA . GLY A 1 135 ? -44.202 -35.287 21.904 1.00 45.44 135 GLY A CA 1
ATOM 1018 C C . GLY A 1 135 ? -43.398 -36.136 20.933 1.00 45.44 135 GLY A C 1
ATOM 1019 O O . GLY A 1 135 ? -42.652 -35.621 20.106 1.00 45.44 135 GLY A O 1
ATOM 1020 N N . GLY A 1 136 ? -43.555 -37.454 21.054 1.00 44.38 136 GLY A N 1
ATOM 1021 C CA . GLY A 1 136 ? -42.963 -38.430 20.152 1.00 44.38 136 GLY A CA 1
ATOM 1022 C C . GLY A 1 136 ? -43.355 -38.196 18.694 1.00 44.38 136 GLY A C 1
ATOM 1023 O O . GLY A 1 136 ? -44.463 -37.783 18.366 1.00 44.38 136 GLY A O 1
ATOM 1024 N N . PHE A 1 137 ? -42.396 -38.492 17.833 1.00 43.44 137 PHE A N 1
ATOM 1025 C CA . PHE A 1 137 ? -42.516 -38.676 16.392 1.00 43.44 137 PHE A CA 1
ATOM 1026 C C . PHE A 1 137 ? -43.533 -39.785 16.083 1.00 43.44 137 PHE A C 1
ATOM 1028 O O . PHE A 1 137 ? -43.173 -40.951 15.932 1.00 43.44 137 PHE A O 1
ATOM 1035 N N . GLU A 1 138 ? -44.809 -39.428 15.986 1.00 51.47 138 GLU A N 1
ATOM 1036 C CA . GLU A 1 138 ? -45.822 -40.268 15.356 1.00 51.47 138 GLU A CA 1
ATOM 1037 C C . GLU A 1 138 ? -46.203 -39.687 13.990 1.00 51.47 138 GLU A C 1
ATOM 1039 O O . GLU A 1 138 ? -46.552 -38.517 13.861 1.00 51.47 138 GLU A O 1
ATOM 1044 N N . GLU A 1 139 ? -46.131 -40.569 12.991 1.00 46.75 139 GLU A N 1
ATOM 1045 C CA . GLU A 1 139 ? -46.739 -40.475 11.660 1.00 46.75 139 GLU A CA 1
ATOM 1046 C C . GLU A 1 139 ? -45.970 -39.716 10.558 1.00 46.75 139 GLU A C 1
ATOM 1048 O O . GLU A 1 139 ? -46.227 -38.563 10.217 1.00 46.75 139 GLU A O 1
ATOM 1053 N N . GLY A 1 140 ? -45.057 -40.440 9.899 1.00 51.31 140 GLY A N 1
ATOM 1054 C CA . GLY A 1 140 ? -44.622 -40.111 8.544 1.00 51.31 140 GLY A CA 1
ATOM 1055 C C . GLY A 1 140 ? -45.708 -40.507 7.546 1.00 51.31 140 GLY A C 1
ATOM 1056 O O . GLY A 1 140 ? -45.869 -41.688 7.243 1.00 51.31 140 GLY A O 1
ATOM 1057 N N . GLN A 1 141 ? -46.460 -39.532 7.038 1.00 45.75 141 GLN A N 1
ATOM 1058 C CA . GLN A 1 141 ? -47.316 -39.748 5.876 1.00 45.75 141 GLN A CA 1
ATOM 1059 C C . GLN A 1 141 ? -46.428 -39.850 4.632 1.00 45.75 141 GLN A C 1
ATOM 1061 O O . GLN A 1 141 ? -45.739 -38.900 4.259 1.00 45.75 141 GLN A O 1
ATOM 1066 N N . ASP A 1 142 ? -46.441 -41.032 4.016 1.00 53.34 142 ASP A N 1
ATOM 1067 C CA . ASP A 1 142 ? -45.786 -41.362 2.752 1.00 53.34 142 ASP A CA 1
ATOM 1068 C C . ASP A 1 142 ? -46.467 -40.572 1.621 1.00 53.34 142 ASP A C 1
ATOM 1070 O O . ASP A 1 142 ? -47.404 -41.027 0.960 1.00 53.34 142 ASP A O 1
ATOM 1074 N N . HIS A 1 143 ? -46.069 -39.312 1.460 1.00 46.88 143 HIS A N 1
ATOM 1075 C CA . HIS A 1 143 ? -46.468 -38.517 0.313 1.00 46.88 143 HIS A CA 1
ATOM 1076 C C . HIS A 1 143 ? -45.557 -38.915 -0.843 1.00 46.88 143 HIS A C 1
ATOM 1078 O O . HIS A 1 143 ? -44.417 -38.466 -0.933 1.00 46.88 143 HIS A O 1
ATOM 1084 N N . LYS A 1 144 ? -46.059 -39.791 -1.718 1.00 48.94 144 LYS A N 1
ATOM 1085 C CA . LYS A 1 144 ? -45.461 -40.045 -3.029 1.00 48.94 144 LYS A CA 1
ATOM 1086 C C . LYS A 1 144 ? -45.403 -38.698 -3.763 1.00 48.94 144 LYS A C 1
ATOM 1088 O O . LYS A 1 144 ? -46.473 -38.171 -4.071 1.00 48.94 144 LYS A O 1
ATOM 1093 N N . PRO A 1 145 ? -44.225 -38.110 -4.032 1.00 51.41 145 PRO A N 1
ATOM 1094 C CA . PRO A 1 145 ? -44.184 -36.946 -4.896 1.00 51.41 145 PRO A CA 1
ATOM 1095 C C . PRO A 1 145 ? -44.666 -37.382 -6.282 1.00 51.41 145 PRO A C 1
ATOM 1097 O O . PRO A 1 145 ? -44.150 -38.353 -6.847 1.00 51.41 145 PRO A O 1
ATOM 1100 N N . ASP A 1 146 ? -45.684 -36.692 -6.801 1.00 45.81 146 ASP A N 1
ATOM 1101 C CA . ASP A 1 146 ? -46.024 -36.736 -8.219 1.00 45.81 146 ASP A CA 1
ATOM 1102 C C . ASP A 1 146 ? -44.735 -36.516 -9.012 1.00 45.81 146 ASP A C 1
ATOM 1104 O O . ASP A 1 146 ? -43.959 -35.594 -8.745 1.00 45.81 146 ASP A O 1
ATOM 1108 N N . SER A 1 147 ? -44.464 -37.445 -9.922 1.00 47.84 147 SER A N 1
ATOM 1109 C CA . SER A 1 147 ? -43.254 -37.432 -10.733 1.00 47.84 147 SER A CA 1
ATOM 1110 C C . SER A 1 147 ? -43.254 -36.149 -11.563 1.00 47.84 147 SER A C 1
ATOM 1112 O O . SER A 1 147 ? -44.206 -35.948 -12.318 1.00 47.84 147 SER A O 1
ATOM 1114 N N . PRO A 1 148 ? -42.243 -35.267 -11.460 1.00 52.25 148 PRO A N 1
ATOM 1115 C CA . PRO A 1 148 ? -42.111 -34.214 -12.444 1.00 52.25 148 PRO A CA 1
ATOM 1116 C C . PRO A 1 148 ? -41.819 -34.884 -13.786 1.00 52.25 148 PRO A C 1
ATOM 1118 O O . PRO A 1 148 ? -40.822 -35.588 -13.947 1.00 52.25 148 PRO A O 1
ATOM 1121 N N . GLU A 1 149 ? -42.769 -34.707 -14.698 1.00 49.41 149 GLU A N 1
ATOM 1122 C CA . GLU A 1 149 ? -42.719 -35.036 -16.117 1.00 49.41 149 GLU A CA 1
ATOM 1123 C C . GLU A 1 149 ? -41.309 -34.772 -16.672 1.00 49.41 149 GLU A C 1
ATOM 1125 O O . GLU A 1 149 ? -40.753 -33.687 -16.482 1.00 49.41 149 GLU A O 1
ATOM 1130 N N . GLU A 1 150 ? -40.705 -35.788 -17.300 1.00 50.16 150 GLU A N 1
ATOM 1131 C CA . GLU A 1 150 ? -39.379 -35.711 -17.914 1.00 50.16 150 GLU A CA 1
ATOM 1132 C C . GLU A 1 150 ? -39.378 -34.632 -19.006 1.00 50.16 150 GLU A C 1
ATOM 1134 O O . GLU A 1 150 ? -39.725 -34.867 -20.164 1.00 50.16 150 GLU A O 1
ATOM 1139 N N . GLY A 1 151 ? -38.983 -33.419 -18.624 1.00 45.22 151 GLY A N 1
ATOM 1140 C CA . GLY A 1 151 ? -38.710 -32.323 -19.537 1.00 45.22 151 GLY A CA 1
ATOM 1141 C C . GLY A 1 151 ? -37.496 -32.656 -20.395 1.00 45.22 151 GLY A C 1
ATOM 1142 O O . GLY A 1 151 ? -36.364 -32.447 -19.976 1.00 45.22 151 GLY A O 1
ATOM 1143 N N . GLN A 1 152 ? -37.771 -33.217 -21.571 1.00 48.50 152 GLN A N 1
ATOM 1144 C CA . GLN A 1 152 ? -37.002 -33.151 -22.812 1.00 48.50 152 GLN A CA 1
ATOM 1145 C C . GLN A 1 152 ? -35.497 -32.881 -22.638 1.00 48.50 152 GLN A C 1
ATOM 1147 O O . GLN A 1 152 ? -35.042 -31.740 -22.561 1.00 48.50 152 GLN A O 1
ATOM 1152 N N . VAL A 1 153 ? -34.714 -33.962 -22.643 1.00 48.00 153 VAL A N 1
ATOM 1153 C CA . VAL A 1 153 ? -33.263 -33.907 -22.841 1.00 48.00 153 VAL A CA 1
ATOM 1154 C C . VAL A 1 153 ? -32.959 -33.149 -24.134 1.00 48.00 153 VAL A C 1
ATOM 1156 O O . VAL A 1 153 ? -33.258 -33.615 -25.231 1.00 48.00 153 VAL A O 1
ATOM 1159 N N . GLY A 1 154 ? -32.404 -31.946 -23.992 1.00 47.62 154 GLY A N 1
ATOM 1160 C CA . GLY A 1 154 ? -31.952 -31.130 -25.110 1.00 47.62 154 GLY A CA 1
ATOM 1161 C C . GLY A 1 154 ? -30.884 -31.862 -25.921 1.00 47.62 154 GLY A C 1
ATOM 1162 O O . GLY A 1 154 ? -29.945 -32.449 -25.381 1.00 47.62 154 GLY A O 1
ATOM 1163 N N . ASN A 1 155 ? -31.060 -31.838 -27.234 1.00 52.22 155 ASN A N 1
ATOM 1164 C CA . ASN A 1 155 ? -30.230 -32.519 -28.215 1.00 52.22 155 ASN A CA 1
ATOM 1165 C C . ASN A 1 155 ? -28.852 -31.830 -28.251 1.00 52.22 155 ASN A C 1
ATOM 1167 O O . ASN A 1 155 ? -28.731 -30.716 -28.749 1.00 52.22 155 ASN A O 1
ATOM 1171 N N . PHE A 1 156 ? -27.802 -32.482 -27.747 1.00 54.25 156 PHE A N 1
ATOM 1172 C CA . PHE A 1 156 ? -26.418 -31.968 -27.722 1.00 54.25 156 PHE A CA 1
ATOM 1173 C C . PHE A 1 156 ? -25.722 -31.925 -29.103 1.00 54.25 156 PHE A C 1
ATOM 1175 O O . PHE A 1 156 ? -24.499 -32.003 -29.195 1.00 54.25 156 PHE A O 1
ATOM 1182 N N . ALA A 1 157 ? -26.476 -31.819 -30.195 1.00 56.47 157 ALA A N 1
ATOM 1183 C CA . ALA A 1 157 ? -25.929 -31.835 -31.545 1.00 56.47 157 ALA A CA 1
ATOM 1184 C C . ALA A 1 157 ? -26.759 -30.959 -32.487 1.00 56.47 157 ALA A C 1
ATOM 1186 O O . ALA A 1 157 ? -27.478 -31.471 -33.336 1.00 56.47 157 ALA A O 1
ATOM 1187 N N . GLU A 1 158 ? -26.645 -29.641 -32.348 1.00 48.00 158 GLU A N 1
ATOM 1188 C CA . GLU A 1 158 ? -26.901 -28.725 -33.460 1.00 48.00 158 GLU A CA 1
ATOM 1189 C C . GLU A 1 158 ? -26.008 -27.494 -33.291 1.00 48.00 158 GLU A C 1
ATOM 1191 O O . GLU A 1 158 ? -26.069 -26.795 -32.280 1.00 48.00 158 GLU A O 1
ATOM 1196 N N . GLY A 1 159 ? -25.096 -27.304 -34.245 1.00 52.09 159 GLY A N 1
ATOM 1197 C CA . GLY A 1 159 ? -24.273 -26.110 -34.338 1.00 52.09 159 GLY A CA 1
ATOM 1198 C C . GLY A 1 159 ? -25.145 -24.920 -34.713 1.00 52.09 159 GLY A C 1
ATOM 1199 O O . GLY A 1 159 ? -25.972 -25.009 -35.618 1.00 52.09 159 GLY A O 1
ATOM 1200 N N . GLN A 1 160 ? -24.947 -23.812 -34.012 1.00 45.47 160 GLN A N 1
ATOM 1201 C CA . GLN A 1 160 ? -25.319 -22.501 -34.513 1.00 45.47 160 GLN A CA 1
ATOM 1202 C C . GLN A 1 160 ? -24.040 -21.689 -34.623 1.00 45.47 160 GLN A C 1
ATOM 1204 O O . GLN A 1 160 ? -23.469 -21.250 -33.626 1.00 45.47 160 GLN A O 1
ATOM 1209 N N . ASP A 1 161 ? -23.581 -21.600 -35.868 1.00 45.38 161 ASP A N 1
ATOM 1210 C CA . ASP A 1 161 ? -22.642 -20.617 -36.370 1.00 45.38 161 ASP A CA 1
ATOM 1211 C C . ASP A 1 161 ? -23.120 -19.211 -35.984 1.00 45.38 161 ASP A C 1
ATOM 1213 O O . ASP A 1 161 ? -24.170 -18.743 -36.433 1.00 45.38 161 ASP A O 1
ATOM 1217 N N . ASP A 1 162 ? -22.338 -18.535 -35.149 1.00 44.91 162 ASP A N 1
ATOM 1218 C CA . ASP A 1 162 ? -22.323 -17.077 -35.123 1.00 44.91 162 ASP A CA 1
ATOM 1219 C C . ASP A 1 162 ? -21.624 -16.635 -36.419 1.00 44.91 162 ASP A C 1
ATOM 1221 O O . ASP A 1 162 ? -20.498 -17.085 -36.667 1.00 44.91 162 ASP A O 1
ATOM 1225 N N . PRO A 1 163 ? -22.225 -15.787 -37.272 1.00 44.69 163 PRO A N 1
ATOM 1226 C CA . PRO A 1 163 ? -21.463 -15.134 -38.317 1.00 44.69 163 PRO A CA 1
ATOM 1227 C C . PRO A 1 163 ? -20.497 -14.160 -37.639 1.00 44.69 163 PRO A C 1
ATOM 1229 O O . PRO A 1 163 ? -20.846 -13.027 -37.311 1.00 44.69 163 PRO A O 1
ATOM 1232 N N . LEU A 1 164 ? -19.265 -14.615 -37.418 1.00 45.88 164 LEU A N 1
ATOM 1233 C CA . LEU A 1 164 ? -18.134 -13.707 -37.361 1.00 45.88 164 LEU A CA 1
ATOM 1234 C C . LEU A 1 164 ? -18.073 -13.019 -38.727 1.00 45.88 164 LEU A C 1
ATOM 1236 O O . LEU A 1 164 ? -18.010 -13.688 -39.758 1.00 45.88 164 LEU A O 1
ATOM 1240 N N . ASP A 1 165 ? -18.137 -11.691 -38.732 1.00 41.84 165 ASP A N 1
ATOM 1241 C CA . ASP A 1 165 ? -17.712 -10.878 -39.867 1.00 41.84 165 ASP A CA 1
ATOM 1242 C C . ASP A 1 165 ? -16.248 -11.233 -40.192 1.00 41.84 165 ASP A C 1
ATOM 1244 O O . ASP A 1 165 ? -15.309 -10.708 -39.590 1.00 41.84 165 ASP A O 1
ATOM 1248 N N . GLU A 1 166 ? -16.066 -12.168 -41.122 1.00 44.66 166 GLU A N 1
ATOM 1249 C CA . GLU A 1 166 ? -14.810 -12.470 -41.797 1.00 44.66 166 GLU A CA 1
ATOM 1250 C C . GLU A 1 166 ? -14.881 -11.941 -43.237 1.00 44.66 166 GLU A C 1
ATOM 1252 O O . GLU A 1 166 ? -15.390 -12.591 -44.145 1.00 44.66 166 GLU A O 1
ATOM 1257 N N . GLU A 1 167 ? -14.321 -10.752 -43.441 1.00 46.06 167 GLU A N 1
ATOM 1258 C CA . GLU A 1 167 ? -13.620 -10.359 -44.667 1.00 46.06 167 GLU A CA 1
ATOM 1259 C C . GLU A 1 167 ? -12.266 -9.815 -44.163 1.00 46.06 167 GLU A C 1
ATOM 1261 O O . GLU A 1 167 ? -12.238 -8.922 -43.320 1.00 46.06 167 GLU A O 1
ATOM 1266 N N . ASP A 1 168 ? -11.073 -10.259 -44.540 1.00 41.09 168 ASP A N 1
ATOM 1267 C CA . ASP A 1 168 ? -10.607 -11.177 -45.570 1.00 41.09 168 ASP A CA 1
ATOM 1268 C C . ASP A 1 168 ? -9.137 -11.471 -45.178 1.00 41.09 168 ASP A C 1
ATOM 1270 O O . ASP A 1 168 ? -8.349 -10.544 -44.938 1.00 41.09 168 ASP A O 1
ATOM 1274 N N . GLU A 1 169 ? -8.755 -12.742 -45.035 1.00 46.72 169 GLU A N 1
ATOM 1275 C CA . GLU A 1 169 ? -7.344 -13.135 -45.009 1.00 46.72 169 GLU A CA 1
ATOM 1276 C C . GLU A 1 169 ? -6.739 -13.015 -46.419 1.00 46.72 169 GLU A C 1
ATOM 1278 O O . GLU A 1 169 ? -7.401 -13.223 -47.423 1.00 46.72 169 GLU A O 1
ATOM 1283 N N . GLU A 1 170 ? -5.422 -12.789 -46.455 1.00 40.06 170 GLU A N 1
ATOM 1284 C CA . GLU A 1 170 ? -4.514 -12.888 -47.610 1.00 40.06 170 GLU A CA 1
ATOM 1285 C C . GLU A 1 170 ? -4.284 -11.640 -48.470 1.00 40.06 170 GLU A C 1
ATOM 1287 O O . GLU A 1 170 ? -4.784 -11.514 -49.582 1.00 40.06 170 GLU A O 1
ATOM 1292 N N . ARG A 1 171 ? -3.241 -10.878 -48.099 1.00 42.59 171 ARG A N 1
ATOM 1293 C CA . ARG A 1 171 ? -2.101 -10.667 -49.018 1.00 42.59 171 ARG A CA 1
ATOM 1294 C C . ARG A 1 171 ? -0.766 -10.731 -48.283 1.00 42.59 171 ARG A C 1
ATOM 1296 O O . ARG A 1 171 ? -0.326 -9.772 -47.656 1.00 42.59 171 ARG A O 1
ATOM 1303 N N . ARG A 1 172 ? -0.073 -11.865 -48.415 1.00 44.19 172 ARG A N 1
ATOM 1304 C CA . ARG A 1 172 ? 1.375 -11.939 -48.180 1.00 44.19 172 ARG A CA 1
ATOM 1305 C C . ARG A 1 172 ? 2.125 -11.329 -49.373 1.00 44.19 172 ARG A C 1
ATOM 1307 O O . ARG A 1 172 ? 1.814 -11.636 -50.519 1.00 44.19 172 ARG A O 1
ATOM 1314 N N . SER A 1 173 ? 3.182 -10.577 -49.040 1.00 38.38 173 SER A N 1
ATOM 1315 C CA . SER A 1 173 ? 4.261 -10.045 -49.903 1.00 38.38 173 SER A CA 1
ATOM 1316 C C . SER A 1 173 ? 3.876 -8.829 -50.768 1.00 38.38 173 SER A C 1
ATOM 1318 O O . SER A 1 173 ? 2.853 -8.834 -51.430 1.00 38.38 173 SER A O 1
ATOM 1320 N N . ARG A 1 174 ? 4.651 -7.743 -50.869 1.00 47.00 174 ARG A N 1
ATOM 1321 C CA . ARG A 1 174 ? 6.085 -7.475 -50.665 1.00 47.00 174 ARG A CA 1
ATOM 1322 C C . ARG A 1 174 ? 6.242 -6.055 -50.101 1.00 47.00 174 ARG A C 1
ATOM 1324 O O . ARG A 1 174 ? 5.392 -5.219 -50.370 1.00 47.00 174 ARG A O 1
ATOM 1331 N N . PHE A 1 175 ? 7.331 -5.826 -49.367 1.00 46.47 175 PHE A N 1
ATOM 1332 C CA . PHE A 1 175 ? 8.052 -4.554 -49.232 1.00 46.47 175 PHE A CA 1
ATOM 1333 C C . PHE A 1 175 ? 7.360 -3.317 -49.824 1.00 46.47 175 PHE A C 1
ATOM 1335 O O . PHE A 1 175 ? 7.288 -3.173 -51.042 1.00 46.47 175 PHE A O 1
ATOM 1342 N N . SER A 1 176 ? 6.959 -2.390 -48.961 1.00 46.84 176 SER A N 1
ATOM 1343 C CA . SER A 1 176 ? 6.859 -0.991 -49.352 1.00 46.84 176 SER A CA 1
ATOM 1344 C C . SER A 1 176 ? 7.740 -0.214 -48.389 1.00 46.84 176 SER A C 1
ATOM 1346 O O . SER A 1 176 ? 7.443 -0.123 -47.200 1.00 46.84 176 SER A O 1
ATOM 1348 N N . GLU A 1 177 ? 8.875 0.241 -48.918 1.00 50.84 177 GLU A N 1
ATOM 1349 C CA . GLU A 1 177 ? 9.716 1.289 -48.352 1.00 50.84 177 GLU A CA 1
ATOM 1350 C C . GLU A 1 177 ? 8.827 2.419 -47.825 1.00 50.84 177 GLU A C 1
ATOM 1352 O O . GLU A 1 177 ? 8.199 3.151 -48.589 1.00 50.84 177 GLU A O 1
ATOM 1357 N N . GLY A 1 178 ? 8.755 2.547 -46.502 1.00 46.19 178 GLY A N 1
ATOM 1358 C CA . GLY A 1 178 ? 8.500 3.838 -45.892 1.00 46.19 178 GLY A CA 1
ATOM 1359 C C . GLY A 1 178 ? 9.791 4.621 -46.039 1.00 46.19 178 GLY A C 1
ATOM 1360 O O . GLY A 1 178 ? 10.746 4.366 -45.313 1.00 46.19 178 GLY A O 1
ATOM 1361 N N . GLN A 1 179 ? 9.846 5.488 -47.042 1.00 44.84 179 GLN A N 1
ATOM 1362 C CA . GLN A 1 179 ? 10.953 6.403 -47.249 1.00 44.84 179 GLN A CA 1
ATOM 1363 C C . GLN A 1 179 ? 11.050 7.318 -46.024 1.00 44.84 179 GLN A C 1
ATOM 1365 O O . GLN A 1 179 ? 10.188 8.166 -45.795 1.00 44.84 179 GLN A O 1
ATOM 1370 N N . GLU A 1 180 ? 12.070 7.085 -45.202 1.00 47.94 180 GLU A N 1
ATOM 1371 C CA . GLU A 1 180 ? 12.499 8.022 -44.176 1.00 47.94 180 GLU A CA 1
ATOM 1372 C C . GLU A 1 180 ? 13.108 9.218 -44.909 1.00 47.94 180 GLU A C 1
ATOM 1374 O O . GLU A 1 180 ? 14.240 9.161 -45.390 1.00 47.94 180 GLU A O 1
ATOM 1379 N N . ASP A 1 181 ? 12.338 10.296 -45.047 1.00 48.16 181 ASP A N 1
ATOM 1380 C CA . ASP A 1 181 ? 12.909 11.607 -45.336 1.00 48.16 181 ASP A CA 1
ATOM 1381 C C . ASP A 1 181 ? 13.681 12.008 -44.073 1.00 48.16 181 ASP A C 1
ATOM 1383 O O . ASP A 1 181 ? 13.121 12.507 -43.094 1.00 48.16 181 ASP A O 1
ATOM 1387 N N . LEU A 1 182 ? 14.962 11.639 -44.041 1.00 53.75 182 LEU A N 1
ATOM 1388 C CA . LEU A 1 182 ? 15.906 12.137 -43.056 1.00 53.75 182 LEU A CA 1
ATOM 1389 C C . LEU A 1 182 ? 15.937 13.661 -43.225 1.00 53.75 182 LEU A C 1
ATOM 1391 O O . LEU A 1 182 ? 16.360 14.123 -44.286 1.00 53.75 182 LEU A O 1
ATOM 1395 N N . PRO A 1 183 ? 15.537 14.470 -42.228 1.00 51.84 183 PRO A N 1
ATO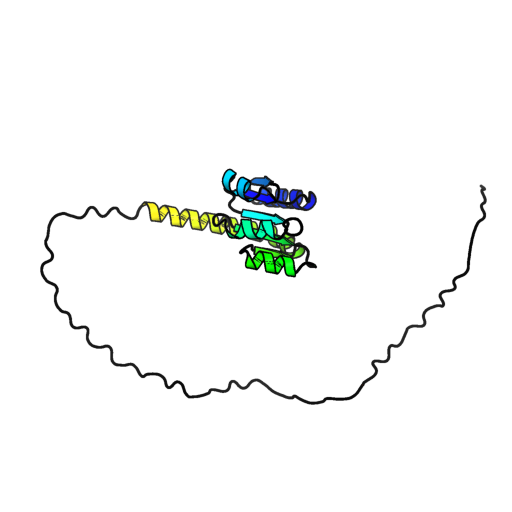M 1396 C CA . PRO A 1 183 ? 15.965 15.854 -42.242 1.00 51.84 183 PRO A CA 1
ATOM 1397 C C . PRO A 1 183 ? 17.496 15.849 -42.197 1.00 51.84 183 PRO A C 1
ATOM 1399 O O . PRO A 1 183 ? 18.078 15.176 -41.341 1.00 51.84 183 PRO A O 1
ATOM 1402 N N . ASP A 1 184 ? 18.121 16.576 -43.127 1.00 50.28 184 ASP A N 1
ATOM 1403 C CA . ASP A 1 184 ? 19.552 16.883 -43.141 1.00 50.28 184 ASP A CA 1
ATOM 1404 C C . ASP A 1 184 ? 20.020 17.166 -41.708 1.00 50.28 184 ASP A C 1
ATOM 1406 O O . ASP A 1 184 ? 19.685 18.186 -41.097 1.00 50.28 184 ASP A O 1
ATOM 1410 N N . THR A 1 185 ? 20.759 16.219 -41.133 1.00 51.81 185 THR A N 1
ATOM 1411 C CA . THR A 1 185 ? 21.520 16.463 -39.916 1.00 51.81 185 THR A CA 1
ATOM 1412 C C . THR A 1 185 ? 22.501 17.584 -40.233 1.00 51.81 185 THR A C 1
ATOM 1414 O O . THR A 1 185 ? 23.329 17.380 -41.122 1.00 51.81 185 THR A O 1
ATOM 1417 N N . PRO A 1 186 ? 22.487 18.732 -39.531 1.00 52.06 186 PRO A N 1
ATOM 1418 C CA . PRO A 1 186 ? 23.642 19.606 -39.592 1.00 52.06 186 PRO A CA 1
ATOM 1419 C C . PRO A 1 186 ? 24.849 18.811 -39.087 1.00 52.06 186 PRO A C 1
ATOM 1421 O O . PRO A 1 186 ? 24.796 18.184 -38.022 1.00 52.06 186 PRO A O 1
ATOM 1424 N N . GLU A 1 187 ? 25.894 18.796 -39.913 1.00 44.81 187 GLU A N 1
ATOM 1425 C CA . GLU A 1 187 ? 27.186 18.180 -39.652 1.00 44.81 187 GLU A CA 1
ATOM 1426 C C . GLU A 1 187 ? 27.621 18.413 -38.208 1.00 44.81 187 GLU A C 1
ATOM 1428 O O . GLU A 1 187 ? 27.721 19.535 -37.709 1.00 44.81 187 GLU A O 1
ATOM 1433 N N . LYS A 1 188 ? 27.881 17.303 -37.521 1.00 48.38 188 LYS A N 1
ATOM 1434 C CA . LYS A 1 188 ? 28.526 17.308 -36.221 1.00 48.38 188 LYS A CA 1
ATOM 1435 C C . LYS A 1 188 ? 30.017 17.540 -36.453 1.00 48.38 188 LYS A C 1
ATOM 1437 O O . LYS A 1 188 ? 30.784 16.582 -36.507 1.00 48.38 188 LYS A O 1
ATOM 1442 N N . GLU A 1 189 ? 30.416 18.799 -36.596 1.00 41.53 189 GLU A N 1
ATOM 1443 C CA . GLU A 1 189 ? 31.826 19.173 -36.529 1.00 41.53 189 GLU A CA 1
ATOM 1444 C C . GLU A 1 189 ? 32.331 18.913 -35.108 1.00 41.53 189 GLU A C 1
ATOM 1446 O O . GLU A 1 189 ? 31.913 19.528 -34.124 1.00 41.53 189 GLU A O 1
ATOM 1451 N N . ALA A 1 190 ? 33.200 17.916 -35.002 1.00 44.09 190 ALA A N 1
ATOM 1452 C CA . ALA A 1 190 ? 34.004 17.658 -33.828 1.00 44.09 190 ALA A CA 1
ATOM 1453 C C . ALA A 1 190 ? 35.416 18.200 -34.084 1.00 44.09 190 ALA A C 1
ATOM 1455 O O . ALA A 1 190 ? 36.249 17.502 -34.650 1.00 44.09 190 ALA A O 1
ATOM 1456 N N . GLU A 1 191 ? 35.693 19.407 -33.599 1.00 45.03 191 GLU A N 1
ATOM 1457 C CA . GLU A 1 191 ? 37.038 19.895 -33.266 1.00 45.03 191 GLU A CA 1
ATOM 1458 C C . GLU A 1 191 ? 36.926 20.467 -31.840 1.00 45.03 191 GLU A C 1
ATOM 1460 O O . GLU A 1 191 ? 36.059 21.282 -31.549 1.00 45.03 191 GLU A O 1
ATOM 1465 N N . GLY A 1 192 ? 37.567 19.886 -30.824 1.00 40.41 192 GLY A N 1
ATOM 1466 C CA . GLY A 1 192 ? 39.009 19.982 -30.590 1.00 40.41 192 GLY A CA 1
ATOM 1467 C C . GLY A 1 192 ? 39.283 21.250 -29.764 1.00 40.41 192 GLY A C 1
ATOM 1468 O O . GLY A 1 192 ? 39.281 22.340 -30.303 1.00 40.41 192 GLY A O 1
ATOM 1469 N N . SER A 1 193 ? 39.295 21.180 -28.429 1.00 43.22 193 SER A N 1
ATOM 1470 C CA . SER A 1 193 ? 40.499 21.092 -27.574 1.00 43.22 193 SER A CA 1
ATOM 1471 C C . SER A 1 193 ? 40.897 22.432 -26.926 1.00 43.22 193 SER A C 1
ATOM 1473 O O . SER A 1 193 ? 41.302 23.356 -27.608 1.00 43.22 193 SER A O 1
ATOM 1475 N N . PHE A 1 194 ? 40.880 22.434 -25.587 1.00 37.19 194 PHE A N 1
ATOM 1476 C CA . PHE A 1 194 ? 41.840 23.076 -24.671 1.00 37.19 194 PHE A CA 1
ATOM 1477 C C . PHE A 1 194 ? 42.071 24.607 -24.675 1.00 37.19 194 PHE A C 1
ATOM 1479 O O . PHE A 1 194 ? 42.642 25.159 -25.599 1.00 37.19 194 PHE A O 1
ATOM 1486 N N . ALA A 1 195 ? 41.797 25.181 -23.488 1.00 49.47 195 ALA A N 1
ATOM 1487 C CA . ALA A 1 195 ? 42.535 26.233 -22.764 1.00 49.47 195 ALA A CA 1
ATOM 1488 C C . ALA A 1 195 ? 42.720 27.625 -23.409 1.00 49.47 195 ALA A C 1
ATOM 1490 O O . ALA A 1 195 ? 43.293 27.739 -24.477 1.00 49.47 195 ALA A O 1
ATOM 1491 N N . GLU A 1 196 ? 42.325 28.686 -22.687 1.00 44.50 196 GLU A N 1
ATOM 1492 C CA . GLU A 1 196 ? 43.189 29.791 -22.202 1.00 44.50 196 GLU A CA 1
ATOM 1493 C C . GLU A 1 196 ? 42.315 30.918 -21.596 1.00 44.50 196 GLU A C 1
ATOM 1495 O O . GLU A 1 196 ? 41.198 31.162 -22.049 1.00 44.50 196 GLU A O 1
ATOM 1500 N N . GLY A 1 197 ? 42.770 31.529 -20.496 1.00 48.53 197 GLY A N 1
ATOM 1501 C CA . GLY A 1 197 ? 42.012 32.497 -19.689 1.00 48.53 197 GLY A CA 1
ATOM 1502 C C . GLY A 1 197 ? 42.156 33.967 -20.101 1.00 48.53 197 GLY A C 1
ATOM 1503 O O . GLY A 1 197 ? 42.934 34.284 -20.990 1.00 48.53 197 GLY A O 1
ATOM 1504 N N . GLN A 1 198 ? 41.405 34.834 -19.403 1.00 44.66 198 GLN A N 1
ATOM 1505 C CA . GLN A 1 198 ? 41.585 36.286 -19.139 1.00 44.66 198 GLN A CA 1
ATOM 1506 C C . GLN A 1 198 ? 40.231 36.791 -18.589 1.00 44.66 198 GLN A C 1
ATOM 1508 O O . GLN A 1 198 ? 39.198 36.592 -19.215 1.00 44.66 198 GLN A O 1
ATOM 1513 N N . GLU A 1 199 ? 40.071 37.194 -17.326 1.00 48.50 199 GLU A N 1
ATOM 1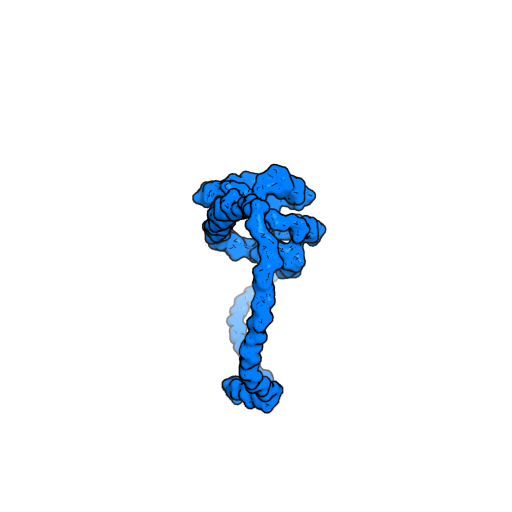514 C CA . GLU A 1 199 ? 40.590 38.396 -16.648 1.00 48.50 199 GLU A CA 1
ATOM 1515 C C . GLU A 1 199 ? 40.300 39.716 -17.387 1.00 48.50 199 GLU A C 1
ATOM 1517 O O . GLU A 1 199 ? 40.878 39.978 -18.436 1.00 48.50 199 GLU A O 1
ATOM 1522 N N . GLY A 1 200 ? 39.474 40.577 -16.768 1.00 44.34 200 GLY A N 1
ATOM 1523 C CA . GLY A 1 200 ? 39.507 42.034 -16.962 1.00 44.34 200 GLY A CA 1
ATOM 1524 C C . GLY A 1 200 ? 38.182 42.710 -17.336 1.00 44.34 200 GLY A C 1
ATOM 1525 O O . GLY A 1 200 ? 37.872 42.819 -18.518 1.00 44.34 200 GLY A O 1
ATOM 1526 N N . HIS A 1 201 ? 37.455 43.251 -16.349 1.00 38.91 201 HIS A N 1
ATOM 1527 C CA . HIS A 1 201 ? 37.338 44.709 -16.155 1.00 38.91 201 HIS A CA 1
ATOM 1528 C C . HIS A 1 201 ? 36.674 45.077 -14.822 1.00 38.91 201 HIS A C 1
ATOM 1530 O O . HIS A 1 201 ? 35.777 44.327 -14.377 1.00 38.91 201 HIS A O 1
#

pLDDT: mean 70.33, std 20.19, range [37.19, 95.5]

Sequence (201 aa):
MKLLLASRDLAAKARLADAAERAGWTMVTARVGDLSGAVSEHSPELVVVDLDEAGEPVLQALGSAPRARMIGFFSHVDRALGDAARAAGVEAVPRGRFWRTLPQLFEAQTAQIDRKGEDMTDKERSADPQQPEEGGFEEGQDHKPDSPEEGQVGNFAEGQDDPLDEEDEERRSRFSEGQEDLPDTPEKEAEGSFAEGQEGH

Foldseek 3Di:
DEEEEADPDPVVVVLLCVLCVVLVYDYDYDHLVCVVVVCVVVVGQEYEYALVRNPLVSLQVVLPDPRHQAEYEYAPVCVVSQVSSVVSVHNYDYPVVCSVCVNVVSVVSVVVVVVVVVVVVVVVPPDDPPPPPDDDDDDDDPDDPDDPDPPDDDDPDDDDDDPDPDPDDDDDDDDDDPDPPPDPDDDPDDDDDDDDDDDDD